Protein AF-0000000068092602 (afdb_homodimer)

InterPro domains:
  IPR000835 MarR-type HTH domain [PF12802] (49-107)
  IPR000835 MarR-type HTH domain [PR00598] (68-84)
  IPR000835 MarR-type HTH domain [PR00598] (85-100)
  IPR000835 MarR-type HTH domain [PR00598] (104-120)
  IPR000835 MarR-type HTH domain [PR00598] (134-154)
  IPR000835 MarR-type HTH domain [PS50995] (24-156)
  IPR000835 MarR-type HTH domain [SM00347] (44-144)
  IPR023187 Transcriptional regulator MarR-type, conserved site [PS01117] (83-117)
  IPR036388 Winged helix-like DNA-binding domain superfamily [G3DSA:1.10.10.10] (6-159)
  IPR036390 Winged helix DNA-binding domain superfamily [SSF46785] (22-157)

Secondary structure (DSSP, 8-state):
-------------S--SSTTTTSTTSHHHHHHHHHHHHHHHHHHHTGGGT--HHHHHHHHHHHTTS--SHHHHHHHHT--HHHHHHHHHHHHHTTSEEEEE-SS-TT-EEEEE-HHHHHHHTTHHHHHHHHHHHHTTT--HHHHHHHHHHHHHHHHHHHH--/-------------S--SSTTTTSTTSHHHHHHHHHHHHHHHHHHHTGGGT--HHHHHHHHHHHTTS--SHHHHHHHHT--HHHHHHHHHHHHHTTSEEEEE-SS-TT-EEEEE-HHHHHHHTTHHHHHHHHHHHHTTT--HHHHHHHHHHHHHHHHHHHH--

pLDDT: mean 85.68, std 15.44, range [31.12, 98.19]

Structure (mmCIF, N/CA/C/O backbone):
data_AF-0000000068092602-model_v1
#
loop_
_entity.id
_entity.type
_entity.pdbx_description
1 polymer 'Transcriptional regulator (MarR family)'
#
loop_
_atom_site.group_PDB
_atom_site.id
_atom_site.type_symbol
_atom_site.label_atom_id
_atom_site.label_alt_id
_atom_site.label_comp_id
_atom_site.label_asym_id
_atom_site.label_entity_id
_atom_site.label_seq_id
_atom_site.pdbx_PDB_ins_code
_atom_site.Cartn_x
_atom_site.Cartn_y
_atom_site.Cartn_z
_atom_site.occupancy
_atom_site.B_iso_or_equiv
_atom_site.auth_seq_id
_atom_site.auth_comp_id
_atom_site.auth_asym_id
_atom_site.auth_atom_id
_atom_site.pdbx_PDB_model_num
ATOM 1 N N . MET A 1 1 ? -22.359 -46.344 20.141 1 31.12 1 MET A N 1
ATOM 2 C CA . MET A 1 1 ? -21.516 -45.219 20.531 1 31.12 1 MET A CA 1
ATOM 3 C C . MET A 1 1 ? -21.031 -44.469 19.312 1 31.12 1 MET A C 1
ATOM 5 O O . MET A 1 1 ? -20.328 -45 18.469 1 31.12 1 MET A O 1
ATOM 9 N N . ASN A 1 2 ? -21.781 -43.5 18.75 1 41.62 2 ASN A N 1
ATOM 10 C CA . ASN A 1 2 ? -21.547 -42.844 17.484 1 41.62 2 ASN A CA 1
ATOM 11 C C . ASN A 1 2 ? -20.203 -42.094 17.484 1 41.62 2 ASN A C 1
ATOM 13 O O . ASN A 1 2 ? -19.812 -41.531 18.5 1 41.62 2 ASN A O 1
ATOM 17 N N . PRO A 1 3 ? -19.25 -42.594 16.625 1 43.41 3 PRO A N 1
ATOM 18 C CA . PRO A 1 3 ? -17.938 -42 16.688 1 43.41 3 PRO A CA 1
ATOM 19 C C . PRO A 1 3 ? -18 -40.469 16.75 1 43.41 3 PRO A C 1
ATOM 21 O O . PRO A 1 3 ? -18.969 -39.875 16.281 1 43.41 3 PRO A O 1
ATOM 24 N N . PRO A 1 4 ? -17.359 -39.844 17.781 1 38.94 4 PRO A N 1
ATOM 25 C CA . PRO A 1 4 ? -17.391 -38.375 17.922 1 38.94 4 PRO A CA 1
ATOM 26 C C . PRO A 1 4 ? -17.156 -37.656 16.594 1 38.94 4 PRO A C 1
ATOM 28 O O . PRO A 1 4 ? -16.422 -38.156 15.734 1 38.94 4 PRO A O 1
ATOM 31 N N . ARG A 1 5 ? -18.203 -37.125 16.016 1 38.41 5 ARG A N 1
ATOM 32 C CA . ARG A 1 5 ? -18.047 -36.219 14.867 1 38.41 5 ARG A CA 1
ATOM 33 C C . ARG A 1 5 ? -16.797 -35.344 15.008 1 38.41 5 ARG A C 1
ATOM 35 O O . ARG A 1 5 ? -16.688 -34.562 15.961 1 38.41 5 ARG A O 1
ATOM 42 N N . SER A 1 6 ? -15.609 -35.938 14.914 1 36.12 6 SER A N 1
ATOM 43 C CA . SER A 1 6 ? -14.422 -35.094 14.992 1 36.12 6 SER A CA 1
ATOM 44 C C . SER A 1 6 ? -14.648 -33.75 14.305 1 36.12 6 SER A C 1
ATOM 46 O O . SER A 1 6 ? -14.883 -33.688 13.094 1 36.12 6 SER A O 1
ATOM 48 N N . ALA A 1 7 ? -15.375 -32.812 14.812 1 38.19 7 ALA A N 1
ATOM 49 C CA . ALA A 1 7 ? -15.562 -31.406 14.414 1 38.19 7 ALA A CA 1
ATOM 50 C C . ALA A 1 7 ? -14.281 -30.844 13.797 1 38.19 7 ALA A C 1
ATOM 52 O O . ALA A 1 7 ? -13.414 -30.328 14.508 1 38.19 7 ALA 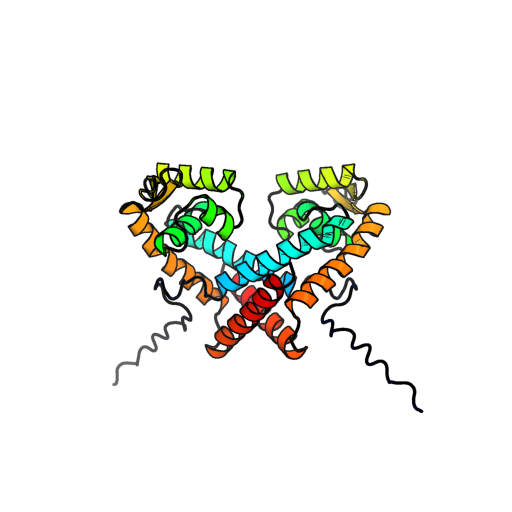A O 1
ATOM 53 N N . SER A 1 8 ? -13.445 -31.469 13.047 1 41.31 8 SER A N 1
ATOM 54 C CA . SER A 1 8 ? -12.266 -30.938 12.391 1 41.31 8 SER A CA 1
ATOM 55 C C . SER A 1 8 ? -12.562 -29.594 11.719 1 41.31 8 SER A C 1
ATOM 57 O O . SER A 1 8 ? -13.102 -29.562 10.609 1 41.31 8 SER A O 1
ATOM 59 N N . SER A 1 9 ? -13.203 -28.609 12.219 1 44.31 9 SER A N 1
ATOM 60 C CA . SER A 1 9 ? -13.648 -27.297 11.766 1 44.31 9 SER A CA 1
ATOM 61 C C . SER A 1 9 ? -12.578 -26.578 10.953 1 44.31 9 SER A C 1
ATOM 63 O O . SER A 1 9 ? -11.57 -26.141 11.5 1 44.31 9 SER A O 1
ATOM 65 N N . GLU A 1 10 ? -12.156 -27.062 9.883 1 49.47 10 GLU A N 1
ATOM 66 C CA . GLU A 1 10 ? -11.258 -26.312 9.008 1 49.47 10 GLU A CA 1
ATOM 67 C C . GLU A 1 10 ? -11.555 -24.812 9.055 1 49.47 10 GLU A C 1
ATOM 69 O O . GLU A 1 10 ? -12.719 -24.406 8.93 1 49.47 10 GLU A O 1
ATOM 74 N N . PRO A 1 11 ? -10.773 -24.078 9.742 1 59.66 11 PRO A N 1
ATOM 75 C CA . PRO A 1 11 ? -11.055 -22.641 9.812 1 59.66 11 PRO A CA 1
ATOM 76 C C . PRO A 1 11 ? -11.5 -22.062 8.469 1 59.66 11 PRO A C 1
ATOM 78 O O . PRO A 1 11 ? -11.125 -22.578 7.414 1 59.66 11 PRO A O 1
ATOM 81 N N . PHE A 1 12 ? -12.656 -21.531 8.391 1 64.75 12 PHE A N 1
ATOM 82 C CA . PHE A 1 12 ? -13.258 -20.906 7.223 1 64.75 12 PHE A CA 1
ATOM 83 C C . PHE A 1 12 ? -12.211 -20.141 6.418 1 64.75 12 PHE A C 1
ATOM 85 O O . PHE A 1 12 ? -11.406 -19.391 6.984 1 64.75 12 PHE A O 1
ATOM 92 N N . ALA A 1 13 ? -11.984 -20.703 5.184 1 82.81 13 ALA A N 1
ATOM 93 C CA . ALA A 1 13 ? -11.047 -20.062 4.262 1 82.81 13 ALA A CA 1
ATOM 94 C C . ALA A 1 13 ? -11.789 -19.297 3.174 1 82.81 13 ALA A C 1
ATOM 96 O O . ALA A 1 13 ? -12.68 -19.844 2.52 1 82.81 13 ALA A O 1
ATOM 97 N N . HIS A 1 14 ? -11.617 -18.016 3.078 1 86.44 14 HIS A N 1
ATOM 98 C CA . HIS A 1 14 ? -12.195 -17.203 2.018 1 86.44 14 HIS A CA 1
ATOM 99 C C . HIS A 1 14 ? -11.484 -17.438 0.69 1 86.44 14 HIS A C 1
ATOM 101 O O . HIS A 1 14 ? -12.086 -17.297 -0.377 1 86.44 14 HIS A O 1
ATOM 107 N N . TYR A 1 15 ? -10.281 -17.766 0.75 1 85.56 15 TYR A N 1
ATOM 108 C CA . TYR A 1 15 ? -9.477 -17.953 -0.449 1 85.56 15 TYR A CA 1
ATOM 109 C C . TYR A 1 15 ? -8.789 -19.312 -0.439 1 85.56 15 TYR A C 1
ATOM 111 O O . TYR A 1 15 ? -8.344 -19.781 0.61 1 85.56 15 TYR A O 1
ATOM 119 N N . ARG A 1 16 ? -8.773 -19.891 -1.669 1 79.56 16 ARG A N 1
ATOM 120 C CA . ARG A 1 16 ? -8.117 -21.188 -1.868 1 79.56 16 ARG A CA 1
ATOM 121 C C . ARG A 1 16 ? -6.91 -21.047 -2.787 1 79.56 16 ARG A C 1
ATOM 123 O O . ARG A 1 16 ? -6.723 -20.016 -3.428 1 79.56 16 ARG A O 1
ATOM 130 N N . ALA A 1 17 ? -6.031 -21.938 -2.771 1 74.38 17 ALA A N 1
ATOM 131 C CA . ALA A 1 17 ? -4.754 -21.906 -3.477 1 74.38 17 ALA A CA 1
ATOM 132 C C . ALA A 1 17 ? -4.957 -21.938 -4.988 1 74.38 17 ALA A C 1
ATOM 134 O O . ALA A 1 17 ? -3.99 -21.938 -5.754 1 74.38 17 ALA A O 1
ATOM 135 N N . ASP A 1 18 ? -6.102 -21.719 -5.379 1 70.81 18 ASP A N 1
ATOM 136 C CA . ASP A 1 18 ? -6.293 -21.781 -6.824 1 70.81 18 ASP A CA 1
ATOM 137 C C . ASP A 1 18 ? -6.043 -20.406 -7.465 1 70.81 18 ASP A C 1
ATOM 139 O O . ASP A 1 18 ? -6.164 -19.375 -6.805 1 70.81 18 ASP A O 1
ATOM 143 N N . SER A 1 19 ? -5.395 -20.359 -8.625 1 61.31 19 SER A N 1
ATOM 144 C CA . SER A 1 19 ? -5.012 -19.156 -9.367 1 61.31 19 SER A CA 1
ATOM 145 C C . SER A 1 19 ? -6.156 -18.156 -9.422 1 61.31 19 SER A C 1
ATOM 147 O O . SER A 1 19 ? -5.93 -16.938 -9.383 1 61.31 19 SER A O 1
ATOM 149 N N . ILE A 1 20 ? -7.305 -18.719 -9.469 1 56.53 20 ILE A N 1
ATOM 150 C CA . ILE A 1 20 ? -8.477 -17.875 -9.656 1 56.53 20 ILE A CA 1
ATOM 151 C C . ILE A 1 20 ? -8.695 -17 -8.422 1 56.53 20 ILE A C 1
ATOM 153 O O . ILE A 1 20 ? -8.961 -15.805 -8.539 1 56.53 20 ILE A O 1
ATOM 157 N N . CYS A 1 21 ? -8.555 -17.734 -7.301 1 54.66 21 CYS A N 1
ATOM 158 C CA . CYS A 1 21 ? -8.812 -17.031 -6.051 1 54.66 21 CYS A CA 1
ATOM 159 C C . CYS A 1 21 ? -7.754 -15.961 -5.797 1 54.66 21 CYS A C 1
ATOM 161 O O . CYS A 1 21 ? -8.023 -14.953 -5.152 1 54.66 21 CYS A O 1
ATOM 163 N N . THR A 1 22 ? -6.664 -16.359 -6.238 1 60.09 22 THR A N 1
ATOM 164 C CA . THR A 1 22 ? -5.578 -15.414 -5.992 1 60.09 22 THR A CA 1
ATOM 165 C C . THR A 1 22 ? -5.465 -14.406 -7.129 1 60.09 22 THR A C 1
ATOM 167 O O . THR A 1 22 ? -4.453 -13.711 -7.254 1 60.09 22 THR A O 1
ATOM 170 N N . ARG A 1 23 ? -6.555 -14.438 -7.902 1 58.56 23 ARG A N 1
ATOM 171 C CA . ARG A 1 23 ? -6.621 -13.492 -9.016 1 58.56 23 ARG A CA 1
ATOM 172 C C . ARG A 1 23 ? -6.648 -12.055 -8.516 1 58.56 23 ARG A C 1
ATOM 174 O O . ARG A 1 23 ? -6.875 -11.812 -7.324 1 58.56 23 ARG A O 1
ATOM 181 N N . ASP A 1 24 ? -6.293 -11.164 -9.438 1 60.25 24 ASP A N 1
ATOM 182 C CA . ASP A 1 24 ? -6.109 -9.727 -9.25 1 60.25 24 ASP A CA 1
ATOM 183 C C . ASP A 1 24 ? -7.348 -9.094 -8.617 1 60.25 24 ASP A C 1
ATOM 185 O O . ASP A 1 24 ? -7.391 -7.883 -8.398 1 60.25 24 ASP A O 1
ATOM 189 N N . ASP A 1 25 ? -8.25 -10.055 -8.227 1 76.25 25 ASP A N 1
ATOM 190 C CA . ASP A 1 25 ? -9.438 -9.406 -7.695 1 76.25 25 ASP A CA 1
ATOM 191 C C . ASP A 1 25 ? -9.633 -9.742 -6.215 1 76.25 25 ASP A C 1
ATOM 193 O O . ASP A 1 25 ? -10.734 -9.609 -5.68 1 76.25 25 ASP A O 1
ATOM 197 N N . ASN A 1 26 ? -8.609 -10.289 -5.625 1 87.94 26 ASN A N 1
ATOM 198 C CA . ASN A 1 26 ? -8.789 -10.594 -4.207 1 87.94 26 ASN A CA 1
ATOM 199 C C . ASN A 1 26 ? -8.688 -9.336 -3.346 1 87.94 26 ASN A C 1
ATOM 201 O O . ASN A 1 26 ? -8.312 -8.273 -3.836 1 87.94 26 ASN A O 1
ATOM 205 N N . ALA A 1 27 ? -9.117 -9.422 -2.119 1 93.19 27 ALA A N 1
ATOM 206 C CA . ALA A 1 27 ? -9.188 -8.266 -1.228 1 93.19 27 ALA A CA 1
ATOM 207 C C . ALA A 1 27 ? -7.812 -7.637 -1.037 1 93.19 27 ALA A C 1
ATOM 209 O O . ALA A 1 27 ? -7.684 -6.41 -0.998 1 93.19 27 ALA A O 1
ATOM 210 N N . GLY A 1 28 ? -6.809 -8.508 -0.948 1 92.88 28 GLY A N 1
ATOM 211 C CA . GLY A 1 28 ? -5.453 -8.008 -0.787 1 92.88 28 GLY A CA 1
ATOM 212 C C . GLY A 1 28 ? -4.969 -7.199 -1.976 1 92.88 28 GLY A C 1
ATOM 213 O O . GLY A 1 28 ? -4.359 -6.141 -1.807 1 92.88 28 GLY A O 1
ATOM 214 N N . PHE A 1 29 ? -5.266 -7.633 -3.057 1 87 29 PHE A N 1
ATOM 215 C CA . PHE A 1 29 ? -4.887 -6.934 -4.277 1 87 29 PHE A CA 1
ATOM 216 C C . PHE A 1 29 ? -5.656 -5.625 -4.414 1 87 29 PHE A C 1
ATOM 218 O O . PHE A 1 29 ? -5.086 -4.602 -4.805 1 87 29 PHE A O 1
ATOM 225 N N . LEU A 1 30 ? -6.895 -5.605 -4.16 1 92.75 30 LEU A N 1
ATOM 226 C CA . LEU A 1 30 ? -7.699 -4.395 -4.23 1 92.75 30 LEU A CA 1
ATOM 227 C C . LEU A 1 30 ? -7.191 -3.346 -3.248 1 92.75 30 LEU A C 1
ATOM 229 O O . LEU A 1 30 ? -7.164 -2.154 -3.562 1 92.75 30 LEU A O 1
ATOM 233 N N . ILE A 1 31 ? -6.793 -3.775 -2.061 1 95.69 31 ILE A N 1
ATOM 234 C CA . ILE A 1 31 ? -6.199 -2.873 -1.078 1 95.69 31 ILE A CA 1
ATOM 235 C C . ILE A 1 31 ? -4.934 -2.24 -1.652 1 95.69 31 ILE A C 1
ATOM 237 O O . ILE A 1 31 ? -4.723 -1.033 -1.521 1 95.69 31 ILE A O 1
ATOM 241 N N . LYS A 1 32 ? -4.16 -3.004 -2.258 1 90.88 32 LYS A N 1
ATOM 242 C CA . LYS A 1 3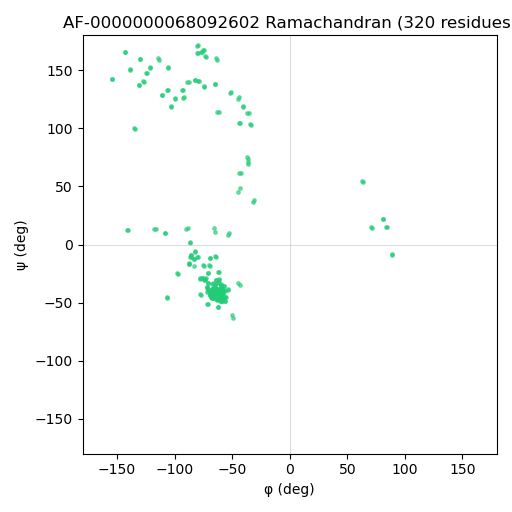2 ? -2.947 -2.504 -2.896 1 90.88 32 LYS A CA 1
ATOM 243 C C . LYS A 1 32 ? -3.279 -1.467 -3.967 1 90.88 32 LYS A C 1
ATOM 245 O O . LYS A 1 32 ? -2.646 -0.41 -4.031 1 90.88 32 LYS A O 1
ATOM 250 N N . LEU A 1 33 ? -4.242 -1.762 -4.793 1 89.44 33 LEU A N 1
ATOM 251 C CA . LEU A 1 33 ? -4.613 -0.856 -5.875 1 89.44 33 LEU A CA 1
ATOM 252 C C . LEU A 1 33 ? -5.137 0.466 -5.32 1 89.44 33 LEU A C 1
ATOM 254 O O . LEU A 1 33 ? -4.805 1.534 -5.84 1 89.44 33 LEU A O 1
ATOM 258 N N . VAL A 1 34 ? -5.98 0.404 -4.316 1 95.19 34 VAL A N 1
ATOM 259 C CA . VAL A 1 34 ? -6.496 1.63 -3.713 1 95.19 34 VAL A CA 1
ATOM 260 C C . VAL A 1 34 ? -5.348 2.418 -3.086 1 95.19 34 VAL A C 1
ATOM 262 O O . VAL A 1 34 ? -5.27 3.639 -3.234 1 95.19 34 VAL A O 1
ATOM 265 N N . SER A 1 35 ? -4.508 1.688 -2.367 1 93.88 35 SER A N 1
ATOM 266 C CA . SER A 1 35 ? -3.352 2.332 -1.751 1 93.88 35 SER A CA 1
ATOM 267 C C . SER A 1 35 ? -2.5 3.053 -2.791 1 93.88 35 SER A C 1
ATOM 269 O O . SER A 1 35 ? -2.105 4.203 -2.59 1 93.88 35 SER A O 1
ATOM 271 N N . ASN A 1 36 ? -2.258 2.406 -3.887 1 89.56 36 ASN A N 1
ATOM 272 C CA . ASN A 1 36 ? -1.492 3.016 -4.969 1 89.56 36 ASN A CA 1
ATOM 273 C C . ASN A 1 36 ? -2.205 4.238 -5.539 1 89.56 36 ASN A C 1
ATOM 275 O O . ASN A 1 36 ? -1.573 5.266 -5.797 1 89.56 36 ASN A O 1
ATOM 279 N N . SER A 1 37 ? -3.475 4.102 -5.789 1 93 37 SER A N 1
ATOM 280 C CA . SER A 1 37 ? -4.27 5.199 -6.328 1 93 37 SER A CA 1
ATOM 281 C C . SER A 1 37 ? -4.246 6.41 -5.395 1 93 37 SER A C 1
ATOM 283 O O . SER A 1 37 ? -4.055 7.539 -5.844 1 93 37 SER A O 1
ATOM 285 N N . LEU A 1 38 ? -4.418 6.145 -4.109 1 93.62 38 LEU A N 1
ATOM 286 C CA . LEU A 1 38 ? -4.367 7.203 -3.107 1 93.62 38 LEU A CA 1
ATOM 287 C C . LEU A 1 38 ? -3.006 7.895 -3.115 1 93.62 38 LEU A C 1
ATOM 289 O O . LEU A 1 38 ? -2.928 9.125 -3.16 1 93.62 38 LEU A O 1
ATOM 293 N N . ASN A 1 39 ? -1.985 7.125 -3.098 1 90 39 ASN A N 1
ATOM 294 C CA . ASN A 1 39 ? -0.634 7.672 -3.033 1 90 39 ASN A CA 1
ATOM 295 C C . ASN A 1 39 ? -0.294 8.477 -4.285 1 90 39 ASN A C 1
ATOM 297 O O . ASN A 1 39 ? 0.311 9.547 -4.199 1 90 39 ASN A O 1
ATOM 301 N N . ARG A 1 40 ? -0.644 7.969 -5.367 1 88.88 40 ARG A N 1
ATOM 302 C CA . ARG A 1 40 ? -0.396 8.68 -6.617 1 88.88 40 ARG A CA 1
ATOM 303 C C . ARG A 1 40 ? -1.078 10.039 -6.621 1 88.88 40 ARG A C 1
ATOM 305 O O . ARG A 1 40 ? -0.463 11.047 -6.977 1 88.88 40 ARG A O 1
ATOM 312 N N . MET A 1 41 ? -2.307 10.07 -6.262 1 92 41 MET A N 1
ATOM 313 C CA . MET A 1 41 ? -3.055 11.328 -6.273 1 92 41 MET A CA 1
ATOM 314 C C . MET A 1 41 ? -2.512 12.289 -5.223 1 92 41 MET A C 1
ATOM 316 O O . MET A 1 41 ? -2.467 13.5 -5.449 1 92 41 MET A O 1
ATOM 320 N N . LEU A 1 42 ? -2.133 11.758 -4.09 1 90.88 42 LEU A N 1
ATOM 321 C CA . LEU A 1 42 ? -1.535 12.609 -3.062 1 90.88 42 LEU A CA 1
ATOM 322 C C . LEU A 1 42 ? -0.261 13.266 -3.578 1 90.88 42 LEU A C 1
ATOM 324 O O . LEU A 1 42 ? -0.05 14.469 -3.371 1 90.88 42 LEU A O 1
ATOM 328 N N . ASP A 1 43 ? 0.539 12.516 -4.219 1 88.06 43 ASP A N 1
ATOM 329 C CA . ASP A 1 43 ? 1.787 13.047 -4.758 1 88.06 43 ASP A CA 1
ATOM 330 C C . ASP A 1 43 ? 1.517 14.148 -5.785 1 88.06 43 ASP A C 1
ATOM 332 O O . ASP A 1 43 ? 2.213 15.164 -5.809 1 88.06 43 ASP A O 1
ATOM 336 N N . LEU A 1 44 ? 0.538 13.953 -6.551 1 88.62 44 LEU A N 1
ATOM 337 C CA . LEU A 1 44 ? 0.163 14.938 -7.559 1 88.62 44 LEU A CA 1
ATOM 338 C C . LEU A 1 44 ? -0.382 16.203 -6.902 1 88.62 44 LEU A C 1
ATOM 340 O O . LEU A 1 44 ? -0.008 17.312 -7.285 1 88.62 44 LEU A O 1
ATOM 344 N N . GLU A 1 45 ? -1.239 16.016 -5.945 1 89.31 45 GLU A N 1
ATOM 345 C CA . GLU A 1 45 ? -1.913 17.141 -5.309 1 89.31 45 GLU A CA 1
ATOM 346 C C . GLU A 1 45 ? -0.945 17.953 -4.445 1 89.31 45 GLU A C 1
ATOM 348 O O . GLU A 1 45 ? -1.154 19.141 -4.215 1 89.31 45 GLU A O 1
ATOM 353 N N . MET A 1 46 ? 0.109 17.328 -3.994 1 88.56 46 MET A N 1
ATOM 354 C CA . MET A 1 46 ? 1.059 17.984 -3.102 1 88.56 46 MET A CA 1
ATOM 355 C C . MET A 1 46 ? 2.115 18.734 -3.896 1 88.56 46 MET A C 1
ATOM 357 O O . MET A 1 46 ? 2.951 19.438 -3.318 1 88.56 46 MET A O 1
ATOM 361 N N . ALA A 1 47 ? 2.057 18.75 -5.121 1 85.69 47 ALA A N 1
ATOM 362 C CA . ALA A 1 47 ? 3.045 19.344 -6.008 1 85.69 47 ALA A CA 1
ATOM 363 C C . ALA A 1 47 ? 3.211 20.844 -5.715 1 85.69 47 ALA A C 1
ATOM 365 O O . ALA A 1 47 ? 4.332 21.344 -5.637 1 85.69 47 ALA A O 1
ATOM 366 N N . PRO A 1 48 ? 2.141 21.5 -5.492 1 85.62 48 PRO A N 1
ATOM 367 C CA . PRO A 1 48 ? 2.27 22.938 -5.242 1 85.62 48 PRO A CA 1
ATOM 368 C C . PRO A 1 48 ? 3.098 23.25 -3.996 1 85.62 48 PRO A C 1
ATOM 370 O O . PRO A 1 48 ? 3.631 24.359 -3.865 1 85.62 48 PRO A O 1
ATOM 373 N N . LEU A 1 49 ? 3.17 22.312 -3.076 1 86.19 49 LEU A N 1
ATOM 374 C CA . LEU A 1 49 ? 3.945 22.531 -1.858 1 86.19 49 LEU A CA 1
ATOM 375 C C . LEU A 1 49 ? 5.434 22.312 -2.117 1 86.19 49 LEU A C 1
ATOM 377 O O . LEU A 1 49 ? 6.266 22.625 -1.268 1 86.19 49 LEU A O 1
ATOM 381 N N . GLY A 1 50 ? 5.723 21.766 -3.283 1 85.5 50 GLY A N 1
ATOM 382 C CA . GLY A 1 50 ? 7.109 21.469 -3.596 1 85.5 50 GLY A CA 1
ATOM 383 C C . GLY A 1 50 ? 7.672 20.312 -2.791 1 85.5 50 GLY A C 1
ATOM 384 O O . GLY A 1 50 ? 8.875 20.266 -2.523 1 85.5 50 GLY A O 1
ATOM 385 N N . LEU A 1 51 ? 6.859 19.578 -2.191 1 86.31 51 LEU A N 1
ATOM 386 C CA . LEU A 1 51 ? 7.254 18.422 -1.382 1 86.31 51 LEU A CA 1
ATOM 387 C C . LEU A 1 51 ? 6.934 17.125 -2.098 1 86.31 51 LEU A C 1
ATOM 389 O O . LEU A 1 51 ? 5.855 16.969 -2.67 1 86.31 51 LEU A O 1
ATOM 393 N N . THR A 1 52 ? 7.898 16.219 -2.121 1 82.62 52 THR A N 1
ATOM 394 C CA . THR A 1 52 ? 7.648 14.867 -2.596 1 82.62 52 THR A CA 1
ATOM 395 C C . THR A 1 52 ? 6.984 14.023 -1.508 1 82.62 52 THR A C 1
ATOM 397 O O . THR A 1 52 ? 6.871 14.461 -0.361 1 82.62 52 THR A O 1
ATOM 400 N N . ALA A 1 53 ? 6.535 12.805 -1.912 1 79.5 53 ALA A N 1
ATOM 401 C CA . ALA A 1 53 ? 5.922 11.898 -0.945 1 79.5 53 ALA A CA 1
ATOM 402 C C . ALA A 1 53 ? 6.867 11.617 0.222 1 79.5 53 ALA A C 1
ATOM 404 O O . ALA A 1 53 ? 6.441 11.586 1.379 1 79.5 53 ALA A O 1
ATOM 405 N N . MET A 1 54 ? 8.062 11.477 -0.158 1 83.19 54 MET A N 1
ATOM 406 C CA . MET A 1 54 ? 9.07 11.172 0.854 1 83.19 54 MET A CA 1
ATOM 407 C C . MET A 1 54 ? 9.297 12.367 1.773 1 83.19 54 MET A C 1
ATOM 409 O O . MET A 1 54 ? 9.906 12.234 2.834 1 83.19 54 MET A O 1
ATOM 413 N N . GLN A 1 55 ? 8.781 13.445 1.4 1 88.62 55 GLN A N 1
ATOM 414 C CA . GLN A 1 55 ? 9.039 14.648 2.18 1 88.62 55 GLN A CA 1
ATOM 415 C C . GLN A 1 55 ? 7.809 15.062 2.982 1 88.62 55 GLN A C 1
ATOM 417 O O . GLN A 1 55 ? 7.91 15.367 4.172 1 88.62 55 GLN A O 1
ATOM 422 N N . TRP A 1 56 ? 6.688 15.07 2.385 1 89.38 56 TRP A N 1
ATOM 423 C CA . TRP A 1 56 ? 5.535 15.617 3.098 1 89.38 56 TRP A CA 1
ATOM 424 C C . TRP A 1 56 ? 5.059 14.656 4.184 1 89.38 56 TRP A C 1
ATOM 426 O O . TRP A 1 56 ? 4.5 15.078 5.195 1 89.38 56 TRP A O 1
ATOM 436 N N . ARG A 1 57 ? 5.227 13.375 4.008 1 88.81 57 ARG A N 1
ATOM 437 C CA . ARG A 1 57 ? 4.762 12.398 4.992 1 88.81 57 ARG A CA 1
ATOM 438 C C . ARG A 1 57 ? 5.477 12.586 6.324 1 88.81 57 ARG A C 1
ATOM 440 O O . ARG A 1 57 ? 4.832 12.734 7.363 1 88.81 57 ARG A O 1
ATOM 447 N N . PRO A 1 58 ? 6.809 12.594 6.293 1 90.88 58 PRO A N 1
ATOM 448 C CA . PRO A 1 58 ? 7.477 12.852 7.57 1 90.88 58 PRO A CA 1
ATOM 449 C C . PRO A 1 58 ? 7.086 14.203 8.172 1 90.88 58 PRO A C 1
ATOM 451 O O . PRO A 1 58 ? 6.934 14.32 9.391 1 90.88 58 PRO A O 1
ATOM 454 N N . LEU A 1 59 ? 6.945 15.18 7.344 1 91.44 59 LEU A N 1
ATOM 455 C CA . LEU A 1 59 ? 6.559 16.5 7.824 1 91.44 59 LEU A CA 1
ATOM 456 C C . LEU A 1 59 ? 5.203 16.453 8.523 1 91.44 59 LEU A C 1
ATOM 458 O O . LEU A 1 59 ? 5.035 17.031 9.602 1 91.44 59 LEU A O 1
ATOM 462 N N . ALA A 1 60 ? 4.32 15.812 7.934 1 88.38 60 ALA A N 1
ATOM 463 C CA . ALA A 1 60 ? 2.982 15.664 8.5 1 88.38 60 ALA A CA 1
ATOM 464 C C . ALA A 1 60 ? 3.025 14.906 9.82 1 88.38 60 ALA A C 1
ATOM 466 O O . ALA A 1 60 ? 2.324 15.258 10.773 1 88.38 60 ALA A O 1
ATOM 467 N N . MET A 1 61 ? 3.807 13.867 9.891 1 88.25 61 MET A N 1
ATOM 468 C CA . MET A 1 61 ? 3.904 13.039 11.086 1 88.25 61 MET A CA 1
ATOM 469 C C . MET A 1 61 ? 4.508 13.82 12.25 1 88.25 61 MET A C 1
ATOM 471 O O . MET A 1 61 ? 4.051 13.703 13.383 1 88.25 61 MET A O 1
ATOM 475 N N . ILE A 1 62 ? 5.465 14.562 11.945 1 91.06 62 ILE A N 1
ATOM 476 C CA . ILE A 1 62 ? 6.098 15.383 12.977 1 91.06 62 ILE A CA 1
ATOM 477 C C . ILE A 1 62 ? 5.117 16.453 13.461 1 91.06 62 ILE A C 1
ATOM 479 O O . ILE A 1 62 ? 4.965 16.656 14.672 1 91.06 62 ILE A O 1
ATOM 483 N N . ALA A 1 63 ? 4.492 17.078 12.523 1 89.5 63 ALA A N 1
ATOM 484 C CA . ALA A 1 63 ? 3.553 18.141 12.844 1 89.5 63 ALA A CA 1
ATOM 485 C C . ALA A 1 63 ? 2.418 17.641 13.727 1 89.5 63 ALA A C 1
ATOM 487 O O . ALA A 1 63 ? 1.933 18.359 14.602 1 89.5 63 ALA A O 1
ATOM 488 N N . SER A 1 64 ? 2.023 16.422 13.516 1 84.12 64 SER A N 1
ATOM 489 C CA . SER A 1 64 ? 0.917 15.852 14.273 1 84.12 64 SER A CA 1
ATOM 490 C C . SER A 1 64 ? 1.399 15.258 15.594 1 84.12 64 SER A C 1
ATOM 492 O O . SER A 1 64 ? 0.593 14.805 16.406 1 84.12 64 SER A O 1
ATOM 494 N N . GLY A 1 65 ? 2.711 15.148 15.812 1 84.81 65 GLY A N 1
ATOM 495 C CA . GLY A 1 65 ? 3.273 14.633 17.047 1 84.81 65 GLY A CA 1
ATOM 496 C C . GLY A 1 65 ? 3.35 13.117 17.078 1 84.81 65 GLY A C 1
ATOM 497 O O . GLY A 1 65 ? 3.584 12.523 18.141 1 84.81 65 GLY A O 1
ATOM 498 N N . ARG A 1 66 ? 3.207 12.508 15.977 1 81.69 66 ARG A N 1
ATOM 499 C CA . ARG A 1 66 ? 3.197 11.047 15.914 1 81.69 66 ARG A CA 1
ATOM 500 C C . ARG A 1 66 ? 4.613 10.484 16 1 81.69 66 ARG A C 1
ATOM 502 O O . ARG A 1 66 ? 4.816 9.375 16.484 1 81.69 66 ARG A O 1
ATOM 509 N N . ALA A 1 67 ? 5.477 11.195 15.578 1 88.12 67 ALA A N 1
ATOM 510 C CA . ALA A 1 67 ? 6.879 10.789 15.586 1 88.12 67 ALA A CA 1
ATOM 511 C C . ALA A 1 67 ? 7.801 12 15.609 1 88.12 67 ALA A C 1
ATOM 513 O O . ALA A 1 67 ? 7.492 13.031 15.008 1 88.12 67 ALA A O 1
ATOM 514 N N . ASP A 1 68 ? 8.844 11.828 16.328 1 92.25 68 ASP A N 1
ATOM 515 C CA . ASP A 1 68 ? 9.766 12.953 16.344 1 92.25 68 ASP A CA 1
ATOM 516 C C . ASP A 1 68 ? 11.219 12.469 16.328 1 92.25 68 ASP A C 1
ATOM 518 O O . ASP A 1 68 ? 12.133 13.227 16.656 1 92.25 68 ASP A O 1
ATOM 522 N N . THR A 1 69 ? 11.391 11.141 16.031 1 94.31 69 THR A N 1
ATOM 523 C CA . THR A 1 69 ? 12.742 10.625 15.844 1 94.31 69 THR A CA 1
ATOM 524 C C . THR A 1 69 ? 12.891 10.008 14.453 1 94.31 69 THR A C 1
ATOM 526 O O . THR A 1 69 ? 11.914 9.523 13.875 1 94.31 69 THR A O 1
ATOM 529 N N . PRO A 1 70 ? 14.133 10.047 13.977 1 93.75 70 PRO A N 1
ATOM 530 C CA . PRO A 1 70 ? 14.359 9.414 12.672 1 93.75 70 PRO A CA 1
ATOM 531 C C . PRO A 1 70 ? 13.953 7.941 12.648 1 93.75 70 PRO A C 1
ATOM 533 O O . PRO A 1 70 ? 13.359 7.477 11.672 1 93.75 70 PRO A O 1
ATOM 536 N N . ALA A 1 71 ? 14.164 7.289 13.734 1 92.62 71 ALA A N 1
ATOM 537 C CA . ALA A 1 71 ? 13.859 5.863 13.82 1 92.62 71 ALA A CA 1
ATOM 538 C C . ALA A 1 71 ? 12.352 5.629 13.773 1 92.62 71 ALA A C 1
ATOM 540 O O . ALA A 1 71 ? 11.875 4.746 13.055 1 92.62 71 ALA A O 1
ATOM 541 N N . GLU A 1 72 ? 11.625 6.383 14.5 1 91.88 72 GLU A N 1
ATOM 542 C CA . GLU A 1 72 ? 10.164 6.277 14.508 1 91.88 72 GLU A CA 1
ATOM 543 C C . GLU A 1 72 ? 9.578 6.617 13.141 1 91.88 72 GLU A C 1
ATOM 545 O O . GLU A 1 72 ? 8.672 5.934 12.664 1 91.88 72 GLU A O 1
ATOM 550 N N . LEU A 1 73 ? 10.086 7.629 12.547 1 92.44 73 LEU A N 1
ATOM 551 C CA . LEU A 1 73 ? 9.617 8.047 11.227 1 92.44 73 LEU A CA 1
ATOM 552 C C . LEU A 1 73 ? 9.867 6.957 10.195 1 92.44 73 LEU A C 1
ATOM 554 O O . LEU A 1 73 ? 8.984 6.629 9.398 1 92.44 73 LEU A O 1
ATOM 558 N N . ALA A 1 74 ? 11.055 6.391 10.234 1 92.06 74 ALA A N 1
ATOM 559 C CA . ALA A 1 74 ? 11.414 5.328 9.297 1 92.06 74 ALA A CA 1
ATOM 560 C C . ALA A 1 74 ? 10.484 4.129 9.445 1 92.06 74 ALA A C 1
ATOM 562 O O . ALA A 1 74 ? 10.008 3.578 8.453 1 92.06 74 ALA A O 1
ATOM 563 N N . ARG A 1 75 ? 10.172 3.805 10.648 1 86.31 75 ARG A N 1
ATOM 564 C CA . ARG A 1 75 ? 9.312 2.67 10.953 1 86.31 75 ARG A CA 1
ATOM 565 C C . ARG A 1 75 ? 7.887 2.918 10.477 1 86.31 75 ARG A C 1
ATOM 567 O O . ARG A 1 75 ? 7.297 2.074 9.797 1 86.31 75 ARG A O 1
ATOM 574 N N . LEU A 1 76 ? 7.375 4.078 10.758 1 81.56 76 LEU A N 1
ATOM 575 C CA . LEU A 1 76 ? 5.984 4.395 10.453 1 81.56 76 LEU A CA 1
ATOM 576 C C . LEU A 1 76 ? 5.777 4.559 8.953 1 81.56 76 LEU A C 1
ATOM 578 O O . LEU A 1 76 ? 4.719 4.215 8.43 1 81.56 76 LEU A O 1
ATOM 582 N N . ILE A 1 77 ? 6.742 5.117 8.258 1 83.38 77 ILE A N 1
ATOM 583 C CA . ILE A 1 77 ? 6.637 5.363 6.82 1 83.38 77 ILE A CA 1
ATOM 584 C C . ILE A 1 77 ? 7.07 4.117 6.051 1 83.38 77 ILE A C 1
ATOM 586 O O . ILE A 1 77 ? 6.809 3.998 4.852 1 83.38 77 ILE A O 1
ATOM 590 N N . ASN A 1 78 ? 7.652 3.137 6.734 1 80.31 78 ASN A N 1
ATOM 591 C CA . ASN A 1 78 ? 8.102 1.863 6.188 1 80.31 78 ASN A CA 1
ATOM 592 C C . ASN A 1 78 ? 9.195 2.061 5.137 1 80.31 78 ASN A C 1
ATOM 594 O O . ASN A 1 78 ? 9.094 1.547 4.023 1 80.31 78 ASN A O 1
ATOM 598 N N . VAL A 1 79 ? 10.234 2.754 5.512 1 84.44 79 VAL A N 1
ATOM 599 C CA . VAL A 1 79 ? 11.453 2.914 4.73 1 84.44 79 VAL A CA 1
ATOM 600 C C . VAL A 1 79 ? 12.672 2.613 5.602 1 84.44 79 VAL A C 1
ATOM 602 O O . VAL A 1 79 ? 12.562 2.543 6.828 1 84.44 79 VAL A O 1
ATOM 605 N N . ASP A 1 80 ? 13.719 2.334 4.945 1 87 80 ASP A N 1
ATOM 606 C CA . ASP A 1 80 ? 14.914 2.072 5.734 1 87 80 ASP A CA 1
ATOM 607 C C . ASP A 1 80 ? 15.477 3.363 6.328 1 87 80 ASP A C 1
ATOM 609 O O . ASP A 1 80 ? 15.172 4.457 5.848 1 87 80 ASP A O 1
ATOM 613 N N . THR A 1 81 ? 16.312 3.166 7.316 1 90.5 81 THR A N 1
ATOM 614 C CA . THR A 1 81 ? 16.828 4.289 8.094 1 90.5 81 THR A CA 1
ATOM 615 C C . THR A 1 81 ? 17.688 5.203 7.223 1 90.5 81 THR A C 1
ATOM 617 O O . THR A 1 81 ? 17.688 6.422 7.406 1 90.5 81 THR A O 1
ATOM 620 N N . GLY A 1 82 ? 18.422 4.617 6.344 1 92.44 82 GLY A N 1
ATOM 621 C CA . GLY A 1 82 ? 19.234 5.426 5.449 1 92.44 82 GLY A CA 1
ATOM 622 C C . GLY A 1 82 ? 18.422 6.336 4.555 1 92.44 82 GLY A C 1
ATOM 623 O O . GLY A 1 82 ? 18.734 7.516 4.402 1 92.44 82 GLY A O 1
ATOM 624 N N . ALA A 1 83 ? 17.406 5.824 3.996 1 90.31 83 ALA A N 1
ATOM 625 C CA . ALA A 1 83 ? 16.484 6.598 3.164 1 90.31 83 ALA A CA 1
ATOM 626 C C . ALA A 1 83 ? 15.82 7.711 3.971 1 90.31 83 ALA A C 1
ATOM 628 O O . ALA A 1 83 ? 15.688 8.836 3.484 1 90.31 83 ALA A O 1
ATOM 629 N N . MET A 1 84 ? 15.43 7.414 5.176 1 94.25 84 MET A N 1
ATOM 630 C CA . MET A 1 84 ? 14.812 8.414 6.039 1 94.25 84 MET A CA 1
ATOM 631 C C . MET A 1 84 ? 15.789 9.539 6.359 1 94.25 84 MET A C 1
ATOM 633 O O . MET A 1 84 ? 15.414 10.711 6.324 1 94.25 84 MET A O 1
ATOM 637 N N . THR A 1 85 ? 17.016 9.148 6.625 1 94.25 85 THR A N 1
ATOM 638 C CA . THR A 1 85 ? 18.031 10.148 6.918 1 94.25 85 THR A CA 1
ATOM 639 C C . THR A 1 85 ? 18.234 11.094 5.73 1 94.25 85 THR A C 1
ATOM 641 O O . THR A 1 85 ? 18.266 12.312 5.898 1 94.25 85 THR A O 1
ATOM 644 N N . ARG A 1 86 ? 18.266 10.516 4.617 1 94.81 86 ARG A N 1
ATOM 645 C CA . ARG A 1 86 ? 18.422 11.312 3.406 1 94.81 86 ARG A CA 1
ATOM 646 C C . ARG A 1 86 ? 17.25 12.266 3.227 1 94.81 86 ARG A C 1
ATOM 648 O O . ARG A 1 86 ? 17.438 13.422 2.844 1 94.81 86 ARG A O 1
ATOM 655 N N . THR A 1 87 ? 16.125 11.805 3.479 1 94.88 87 THR A N 1
ATOM 656 C CA . THR A 1 87 ? 14.93 12.625 3.383 1 94.88 87 THR A CA 1
ATOM 657 C C . THR A 1 87 ? 14.977 13.773 4.383 1 94.88 87 THR A C 1
ATOM 659 O O . THR A 1 87 ? 14.688 14.922 4.035 1 94.88 87 THR A O 1
ATOM 662 N N . LEU A 1 88 ? 15.359 13.461 5.574 1 95.88 88 LEU A N 1
ATOM 663 C CA . LEU A 1 88 ? 15.445 14.477 6.617 1 95.88 88 LEU A CA 1
ATOM 664 C C . LEU A 1 88 ? 16.531 15.5 6.289 1 95.88 88 LEU A C 1
ATOM 666 O O . LEU A 1 88 ? 16.359 16.688 6.555 1 95.88 88 LEU A O 1
ATOM 670 N N . ASP A 1 89 ? 17.625 15.016 5.699 1 96.19 89 ASP A N 1
ATOM 671 C CA . ASP A 1 89 ? 18.672 15.922 5.246 1 96.19 89 ASP A CA 1
ATOM 672 C C . ASP A 1 89 ? 18.125 16.938 4.242 1 96.19 89 ASP A C 1
ATOM 674 O O . ASP A 1 89 ? 18.406 18.125 4.34 1 96.19 89 ASP A O 1
ATOM 678 N N . ARG A 1 90 ? 17.359 16.453 3.385 1 95.19 90 ARG A N 1
ATOM 679 C CA . ARG A 1 90 ? 16.781 17.297 2.348 1 95.19 90 ARG A CA 1
ATOM 680 C C . ARG A 1 90 ? 15.805 18.312 2.949 1 95.19 90 ARG A C 1
ATOM 682 O O . ARG A 1 90 ? 15.812 19.484 2.57 1 95.19 90 ARG A O 1
ATOM 689 N N . LEU A 1 91 ? 14.992 17.906 3.879 1 95.94 91 LEU A N 1
ATOM 690 C CA . LEU A 1 91 ? 14.023 18.781 4.531 1 95.94 91 LEU A CA 1
ATOM 691 C C . LEU A 1 91 ? 14.719 19.828 5.391 1 95.94 91 LEU A C 1
ATOM 693 O O . LEU A 1 91 ? 14.266 20.969 5.465 1 95.94 91 LEU A O 1
ATOM 697 N N . GLU A 1 92 ? 15.766 19.391 6.016 1 96.44 92 GLU A N 1
ATOM 698 C CA . GLU A 1 92 ? 16.562 20.328 6.809 1 96.44 92 GLU A CA 1
ATOM 699 C C . GLU A 1 92 ? 17.234 21.359 5.918 1 96.44 92 GLU A C 1
ATOM 701 O O . GLU A 1 92 ? 17.266 22.547 6.254 1 96.44 92 GLU A O 1
ATOM 706 N N . ALA A 1 93 ? 17.734 20.922 4.828 1 95.88 93 ALA A N 1
ATOM 707 C CA . ALA A 1 93 ? 18.359 21.828 3.865 1 95.88 93 ALA A CA 1
ATOM 708 C C . ALA A 1 93 ? 17.359 22.844 3.338 1 95.88 93 ALA A C 1
ATOM 710 O O . ALA A 1 93 ? 17.719 23.984 3.061 1 95.88 93 ALA A O 1
ATOM 711 N N . LYS A 1 94 ? 16.094 22.484 3.264 1 94.38 94 LYS A N 1
ATOM 712 C CA . LYS A 1 94 ? 15.039 23.375 2.809 1 94.38 94 LYS A CA 1
ATOM 713 C C . LYS A 1 94 ? 14.57 24.297 3.934 1 94.38 94 LYS A C 1
ATOM 715 O O . LYS A 1 94 ? 13.695 25.141 3.727 1 94.38 94 LYS A O 1
ATOM 720 N N . GLY A 1 95 ? 15.133 24.016 5.129 1 96.06 95 GLY A N 1
ATOM 721 C CA . GLY A 1 95 ? 14.812 24.859 6.27 1 96.06 95 GLY A CA 1
ATOM 722 C C . GLY A 1 95 ? 13.484 24.516 6.918 1 96.06 95 GLY A C 1
ATOM 723 O O . GLY A 1 95 ? 12.891 25.328 7.617 1 96.06 95 GLY A O 1
ATOM 724 N N . LEU A 1 96 ? 12.969 23.312 6.75 1 96.44 96 LEU A N 1
ATOM 725 C CA . LEU A 1 96 ? 11.625 22.953 7.199 1 96.44 96 LEU A CA 1
ATOM 726 C C . LEU A 1 96 ? 11.672 22.25 8.547 1 96.44 96 LEU A C 1
ATOM 728 O O . LEU A 1 96 ? 10.656 22.188 9.25 1 96.44 96 LEU A O 1
ATOM 732 N N . LEU A 1 97 ? 12.797 21.641 8.805 1 97.44 97 LEU A N 1
ATOM 733 C CA . LEU A 1 97 ? 12.93 21 10.102 1 97.44 97 LEU A CA 1
ATOM 734 C C . LEU A 1 97 ? 14.352 21.141 10.633 1 97.44 97 LEU A C 1
ATOM 736 O O . LEU A 1 97 ? 15.242 21.594 9.922 1 97.44 97 LEU A O 1
ATOM 740 N N . ARG A 1 98 ? 14.578 20.875 11.883 1 97.06 98 ARG A N 1
ATOM 741 C CA . ARG A 1 98 ? 15.891 20.844 12.523 1 97.06 98 ARG A CA 1
ATOM 742 C C . ARG A 1 98 ? 16.016 19.672 13.484 1 97.06 98 ARG A C 1
ATOM 744 O O . ARG A 1 98 ? 15.008 19.188 14.008 1 97.06 98 ARG A O 1
ATOM 751 N N . ARG A 1 99 ? 17.219 19.219 13.602 1 95.38 99 ARG A N 1
ATOM 752 C CA . ARG A 1 99 ? 17.531 18.172 14.562 1 95.38 99 ARG A CA 1
ATOM 753 C C . ARG A 1 99 ? 17.984 18.766 15.891 1 95.38 99 ARG A C 1
ATOM 755 O O . ARG A 1 99 ? 18.781 19.703 15.914 1 95.38 99 ARG A O 1
ATOM 762 N N . VAL A 1 100 ? 17.375 18.203 16.891 1 94.19 100 VAL A N 1
ATOM 763 C CA . VAL A 1 100 ? 17.734 18.672 18.219 1 94.19 100 VAL A CA 1
ATOM 764 C C . VAL A 1 100 ? 18.031 17.484 19.125 1 94.19 100 VAL A C 1
ATOM 766 O O . VAL A 1 100 ? 17.328 16.469 19.078 1 94.19 100 VAL A O 1
ATOM 769 N N . ARG A 1 101 ? 19.047 17.594 19.875 1 91.31 101 ARG A N 1
ATOM 770 C CA . ARG A 1 101 ? 19.359 16.531 20.828 1 91.31 101 ARG A CA 1
ATOM 771 C C . ARG A 1 101 ? 18.406 16.562 22.016 1 91.31 101 ARG A C 1
ATOM 773 O O . ARG A 1 101 ? 18.094 17.641 22.531 1 91.31 101 ARG A O 1
ATOM 780 N N . SER A 1 102 ? 17.953 15.289 22.359 1 88.75 102 SER A N 1
ATOM 781 C CA . SER A 1 102 ? 17.047 15.18 23.5 1 88.75 102 SER A CA 1
ATOM 782 C C . SER A 1 102 ? 17.75 15.586 24.797 1 88.75 102 SER A C 1
ATOM 784 O O . SER A 1 102 ? 18.906 15.266 25.016 1 88.75 102 SER A O 1
ATOM 786 N N . GLN A 1 103 ? 16.984 16.328 25.562 1 87.5 103 GLN A N 1
ATOM 787 C CA . GLN A 1 103 ? 17.5 16.703 26.875 1 87.5 103 GLN A CA 1
ATOM 788 C C . GLN A 1 103 ? 17.438 15.531 27.859 1 87.5 103 GLN A C 1
ATOM 7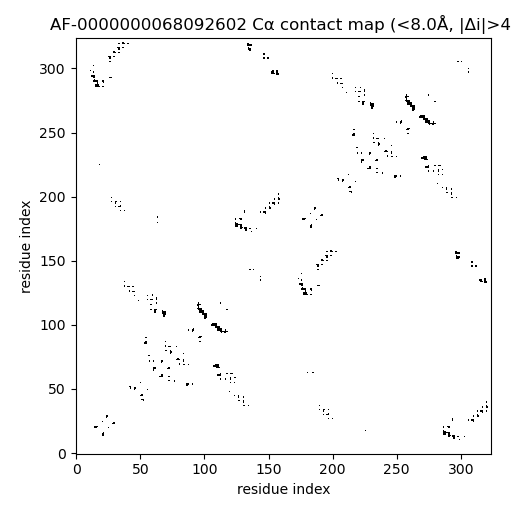90 O O . GLN A 1 103 ? 18.25 15.445 28.781 1 87.5 103 GLN A O 1
ATOM 795 N N . GLU A 1 104 ? 16.484 14.641 27.656 1 88.88 104 GLU A N 1
ATOM 796 C CA . GLU A 1 104 ? 16.281 13.484 28.516 1 88.88 104 GLU A CA 1
ATOM 797 C C . GLU A 1 104 ? 17.312 12.391 28.219 1 88.88 104 GLU A C 1
ATOM 799 O O . GLU A 1 104 ? 17.828 11.75 29.141 1 88.88 104 GLU A O 1
ATOM 804 N N . ASP A 1 105 ? 17.531 12.164 27.094 1 88.5 105 ASP A N 1
ATOM 805 C CA . ASP A 1 105 ? 18.5 11.195 26.625 1 88.5 105 ASP A CA 1
ATOM 806 C C . ASP A 1 105 ? 19.344 11.781 25.484 1 88.5 105 ASP A C 1
ATOM 808 O O . ASP A 1 105 ? 18.906 11.82 24.344 1 88.5 105 ASP A O 1
ATOM 812 N N . ARG A 1 106 ? 20.516 12.219 25.75 1 85.81 106 ARG A N 1
ATOM 813 C CA . ARG A 1 106 ? 21.375 12.953 24.828 1 85.81 106 ARG A CA 1
ATOM 814 C C . ARG A 1 106 ? 21.766 12.078 23.641 1 85.81 106 ARG A C 1
ATOM 816 O O . ARG A 1 106 ? 22.25 12.578 22.625 1 85.81 106 ARG A O 1
ATOM 823 N N . ARG A 1 107 ? 21.484 10.828 23.734 1 85.69 107 ARG A N 1
ATOM 824 C CA . ARG A 1 107 ? 21.781 9.93 22.625 1 85.69 107 ARG A CA 1
ATOM 825 C C . ARG A 1 107 ? 20.688 9.961 21.578 1 85.69 107 ARG A C 1
ATOM 827 O O . ARG A 1 107 ? 20.875 9.516 20.438 1 85.69 107 ARG A O 1
ATOM 834 N N . VAL A 1 108 ? 19.672 10.547 22.031 1 89.75 108 VAL A N 1
ATOM 835 C CA . VAL A 1 108 ? 18.516 10.531 21.156 1 89.75 108 VAL A CA 1
ATOM 836 C C . VAL A 1 108 ? 18.406 11.859 20.406 1 89.75 108 VAL A C 1
ATOM 838 O O . VAL A 1 108 ? 18.5 12.93 21.016 1 89.75 108 VAL A O 1
ATOM 841 N N . ILE A 1 109 ? 18.359 11.742 19.125 1 92.38 109 ILE A N 1
ATOM 842 C CA . ILE A 1 109 ? 18.125 12.914 18.281 1 92.38 109 ILE A CA 1
ATOM 843 C C . ILE A 1 109 ? 16.625 13.07 18.016 1 92.38 109 ILE A C 1
ATOM 845 O O . ILE A 1 109 ? 15.969 12.125 17.578 1 92.38 109 ILE A O 1
ATOM 849 N N . LYS A 1 110 ? 16.125 14.312 18.328 1 95.31 110 LYS A N 1
ATOM 850 C CA . LYS A 1 110 ? 14.734 14.633 18.047 1 95.31 110 LYS A CA 1
ATOM 851 C C . LYS A 1 110 ? 14.617 15.562 16.844 1 95.31 110 LYS A C 1
ATOM 853 O O . LYS A 1 110 ? 15.531 16.344 16.562 1 95.31 110 LYS A O 1
ATOM 858 N N . ILE A 1 111 ? 13.477 15.438 16.188 1 96.69 111 ILE A N 1
ATOM 859 C CA . ILE A 1 111 ? 13.211 16.281 15.031 1 96.69 111 ILE A CA 1
ATOM 860 C C . ILE A 1 111 ? 12.102 17.281 15.367 1 96.69 111 ILE A C 1
ATOM 862 O O . ILE A 1 111 ? 11.047 16.906 15.883 1 96.69 111 ILE A O 1
ATOM 866 N N . GLU A 1 112 ? 12.406 18.516 15.086 1 96 112 GLU A N 1
ATOM 867 C CA . GLU A 1 112 ? 11.414 19.578 15.281 1 96 112 GLU A CA 1
ATOM 868 C C . GLU A 1 112 ? 11.203 20.375 14 1 96 112 GLU A C 1
ATOM 870 O O . GLU A 1 112 ? 12.141 20.594 13.234 1 96 112 GLU A O 1
ATOM 875 N N . LEU A 1 113 ? 9.953 20.828 13.875 1 96.81 113 LEU A N 1
ATOM 876 C CA . LEU A 1 113 ? 9.68 21.672 12.727 1 96.81 113 LEU A CA 1
ATOM 877 C C . LEU A 1 113 ? 10.094 23.109 12.992 1 96.81 113 LEU A C 1
ATOM 879 O O . LEU A 1 113 ? 9.914 23.625 14.102 1 96.81 113 LEU A O 1
ATOM 883 N N . THR A 1 114 ? 10.664 23.766 11.938 1 97.25 114 THR A N 1
ATOM 884 C CA . THR A 1 114 ? 10.828 25.219 11.969 1 97.25 114 THR A CA 1
ATOM 885 C C . THR A 1 114 ? 9.5 25.922 11.75 1 97.25 114 THR A C 1
ATOM 887 O O . THR A 1 114 ? 8.5 25.281 11.398 1 97.25 114 THR A O 1
ATOM 890 N N . PRO A 1 115 ? 9.445 27.266 12.016 1 96.56 115 PRO A N 1
ATOM 891 C CA . PRO A 1 115 ? 8.219 28 11.703 1 96.56 115 PRO A CA 1
ATOM 892 C C . PRO A 1 115 ? 7.773 27.828 10.258 1 96.56 115 PRO A C 1
ATOM 894 O O . PRO A 1 115 ? 6.582 27.656 9.984 1 96.56 115 PRO A O 1
ATOM 897 N N . GLU A 1 116 ? 8.742 27.797 9.43 1 95.12 116 GLU A N 1
ATOM 898 C CA . GLU A 1 116 ? 8.438 27.562 8.016 1 95.12 116 GLU A CA 1
ATOM 899 C C . GLU A 1 116 ? 7.902 26.141 7.793 1 95.12 116 GLU A C 1
ATOM 901 O O . GLU A 1 116 ? 6.953 25.953 7.035 1 95.12 116 GLU A O 1
ATOM 906 N N . GLY A 1 117 ? 8.531 25.203 8.461 1 94.75 117 GLY A N 1
ATOM 907 C CA . GLY A 1 117 ? 8.07 23.828 8.391 1 94.75 117 GLY A CA 1
ATOM 908 C C . GLY A 1 117 ? 6.656 23.641 8.906 1 94.75 117 GLY A C 1
ATOM 909 O O . GLY A 1 117 ? 5.871 22.891 8.32 1 94.75 117 GLY A O 1
ATOM 910 N N . GLN A 1 118 ? 6.367 24.344 9.922 1 94.31 118 GLN A N 1
ATOM 911 C CA . GLN A 1 118 ? 5.031 24.281 10.508 1 94.31 118 GLN A CA 1
ATOM 912 C C . GLN A 1 118 ? 3.99 24.859 9.562 1 94.31 118 GLN A C 1
ATOM 914 O O . GLN A 1 118 ? 2.896 24.312 9.414 1 94.31 118 GLN A O 1
ATOM 919 N N . THR A 1 119 ? 4.348 25.969 8.984 1 92.5 119 THR A N 1
ATOM 920 C CA . THR A 1 119 ? 3.451 26.625 8.031 1 92.5 119 THR A CA 1
ATOM 921 C C . THR A 1 119 ? 3.133 25.703 6.863 1 92.5 119 THR A C 1
ATOM 923 O O . THR A 1 119 ? 1.972 25.547 6.48 1 92.5 119 THR A O 1
ATOM 926 N N . LYS A 1 120 ? 4.09 24.984 6.379 1 90.62 120 LYS A N 1
ATOM 927 C CA . LYS A 1 120 ? 3.896 24.062 5.27 1 90.62 120 LYS A CA 1
ATOM 928 C C . LYS A 1 120 ? 3.098 22.844 5.711 1 90.62 120 LYS A C 1
ATOM 930 O O . LYS A 1 120 ? 2.193 22.391 5.004 1 90.62 120 LYS A O 1
ATOM 935 N N . ALA A 1 121 ? 3.412 22.391 6.871 1 90.5 121 ALA A N 1
ATOM 936 C CA . ALA A 1 121 ? 2.764 21.188 7.398 1 90.5 121 ALA A CA 1
ATOM 937 C C . ALA A 1 121 ? 1.27 21.422 7.609 1 90.5 121 ALA A C 1
ATOM 939 O O . ALA A 1 121 ? 0.464 20.5 7.469 1 90.5 121 ALA A O 1
ATOM 940 N N . ARG A 1 122 ? 0.892 22.594 7.902 1 88.69 122 ARG A N 1
ATOM 941 C CA . ARG A 1 122 ? -0.5 22.922 8.195 1 88.69 122 ARG A CA 1
ATOM 942 C C . ARG A 1 122 ? -1.361 22.812 6.938 1 88.69 122 ARG A C 1
ATOM 944 O O . ARG A 1 122 ? -2.586 22.703 7.027 1 88.69 122 ARG A O 1
ATOM 951 N N . GLU A 1 123 ? -0.706 22.828 5.797 1 89.31 123 GLU A N 1
ATOM 952 C CA . GLU A 1 123 ? -1.432 22.75 4.535 1 89.31 123 GLU A CA 1
ATOM 953 C C . GLU A 1 123 ? -1.673 21.297 4.125 1 89.31 123 GLU A C 1
ATOM 955 O O . GLU A 1 123 ? -2.557 21.016 3.314 1 89.31 123 GLU A O 1
ATOM 960 N N . ILE A 1 124 ? -0.984 20.422 4.688 1 88.81 124 ILE A N 1
ATOM 961 C CA . ILE A 1 124 ? -0.937 19.031 4.234 1 88.81 124 ILE A CA 1
ATOM 962 C C . ILE A 1 124 ? -2.283 18.359 4.488 1 88.81 124 ILE A C 1
ATOM 964 O O . ILE A 1 124 ? -2.826 17.688 3.607 1 88.81 124 ILE A O 1
ATOM 968 N N . PRO A 1 125 ? -2.973 18.609 5.652 1 87.06 125 PRO A N 1
ATOM 969 C CA . PRO A 1 125 ? -4.238 17.922 5.934 1 87.06 125 PRO A CA 1
ATOM 970 C C . PRO A 1 125 ? -5.328 18.25 4.914 1 87.06 125 PRO A C 1
ATOM 972 O O . PRO A 1 125 ? -6.164 17.391 4.605 1 87.06 125 PRO A O 1
ATOM 975 N N . ALA A 1 126 ? -5.273 19.453 4.418 1 88.62 126 ALA A N 1
ATOM 976 C CA . ALA A 1 126 ? -6.277 19.844 3.43 1 88.62 126 ALA A CA 1
ATOM 977 C C . ALA A 1 126 ? -6.145 19.031 2.152 1 88.62 126 ALA A C 1
ATOM 979 O O . ALA A 1 126 ? -7.148 18.656 1.539 1 88.62 126 ALA A O 1
ATOM 980 N N . TYR A 1 127 ? -4.918 18.75 1.766 1 89.25 127 TYR A N 1
ATOM 981 C CA . TYR A 1 127 ? -4.676 17.938 0.573 1 89.25 127 TYR A CA 1
ATOM 982 C C . TYR A 1 127 ? -5.059 16.484 0.811 1 89.25 127 TYR A C 1
ATOM 984 O O . TYR A 1 127 ? -5.609 15.828 -0.076 1 89.25 127 TYR A O 1
ATOM 992 N N . ILE A 1 128 ? -4.785 16.016 1.983 1 89.31 128 ILE A N 1
ATOM 993 C CA . ILE A 1 128 ? -5.164 14.648 2.334 1 89.31 128 ILE A CA 1
ATOM 994 C C . ILE A 1 128 ? -6.684 14.5 2.283 1 89.31 128 ILE A C 1
ATOM 996 O O . ILE A 1 128 ? -7.203 13.562 1.681 1 89.31 128 ILE A O 1
ATOM 1000 N N . ALA A 1 129 ? -7.355 15.453 2.881 1 91.12 129 ALA A N 1
ATOM 1001 C CA . ALA A 1 129 ? -8.812 15.43 2.895 1 91.12 129 ALA A CA 1
ATOM 1002 C C . ALA A 1 129 ? -9.375 15.453 1.476 1 91.12 129 ALA A C 1
ATOM 1004 O O . ALA A 1 129 ? -10.32 14.719 1.162 1 91.12 129 ALA A O 1
ATOM 1005 N N . LYS A 1 130 ? -8.812 16.281 0.68 1 91.88 130 LYS A N 1
ATOM 1006 C CA . LYS A 1 130 ? -9.25 16.391 -0.708 1 91.88 130 LYS A CA 1
ATOM 1007 C C . LYS A 1 130 ? -9.148 15.062 -1.437 1 91.88 130 LYS A C 1
ATOM 1009 O O . LYS A 1 130 ? -10.102 14.625 -2.088 1 91.88 130 LYS A O 1
ATOM 1014 N N . VAL A 1 131 ? -8.047 14.367 -1.293 1 92.62 131 VAL A N 1
ATOM 1015 C CA . VAL A 1 131 ? -7.797 13.109 -1.979 1 92.62 131 VAL A CA 1
ATOM 1016 C C . VAL A 1 131 ? -8.727 12.023 -1.429 1 92.62 131 VAL A C 1
ATOM 1018 O O . VAL A 1 131 ? -9.305 11.242 -2.191 1 92.62 131 VAL A O 1
ATOM 1021 N N . LEU A 1 132 ? -8.867 11.984 -0.116 1 93.88 132 LEU A N 1
ATOM 1022 C CA . LEU A 1 132 ? -9.742 11 0.506 1 93.88 132 LEU A CA 1
ATOM 1023 C C . LEU A 1 132 ? -11.18 11.188 0.053 1 93.88 132 LEU A C 1
ATOM 1025 O O . LEU A 1 132 ? -11.859 10.227 -0.317 1 93.88 132 LEU A O 1
ATOM 1029 N N . ASN A 1 133 ? -11.602 12.445 0.071 1 94.5 133 ASN A N 1
ATOM 1030 C CA . ASN A 1 133 ? -12.977 12.727 -0.316 1 94.5 133 ASN A CA 1
ATOM 1031 C C . ASN A 1 133 ? -13.227 12.391 -1.783 1 94.5 133 ASN A C 1
ATOM 1033 O O . ASN A 1 133 ? -14.328 11.969 -2.15 1 94.5 133 ASN A O 1
ATOM 1037 N N . HIS A 1 134 ? -12.234 12.602 -2.572 1 95.44 134 HIS A N 1
ATOM 1038 C CA . HIS A 1 134 ? -12.336 12.219 -3.975 1 95.44 134 HIS A CA 1
ATOM 1039 C C . HIS A 1 134 ? -12.555 10.711 -4.117 1 95.44 134 HIS A C 1
ATOM 1041 O O . HIS A 1 134 ? -13.43 10.273 -4.867 1 95.44 134 HIS A O 1
ATOM 1047 N N . HIS A 1 135 ? -11.828 9.891 -3.389 1 96.88 135 HIS A N 1
ATOM 1048 C CA . HIS A 1 135 ? -11.891 8.438 -3.479 1 96.88 135 HIS A CA 1
ATOM 1049 C C . HIS A 1 135 ? -13.148 7.898 -2.811 1 96.88 135 HIS A C 1
ATOM 1051 O O . HIS A 1 135 ? -13.547 6.758 -3.051 1 96.88 135 HIS A O 1
ATOM 1057 N N . LEU A 1 136 ? -13.766 8.711 -1.971 1 96.69 136 LEU A N 1
ATOM 1058 C CA . LEU A 1 136 ? -14.922 8.266 -1.204 1 96.69 136 LEU A CA 1
ATOM 1059 C C . LEU A 1 136 ? -16.203 8.922 -1.718 1 96.69 136 LEU A C 1
ATOM 1061 O O . LEU A 1 136 ? -17.234 8.898 -1.039 1 96.69 136 LEU A O 1
ATOM 1065 N N . ARG A 1 137 ? -16.109 9.578 -2.832 1 95.69 137 ARG A N 1
ATOM 1066 C CA . ARG A 1 137 ? -17.297 10.141 -3.461 1 95.69 137 ARG A CA 1
ATOM 1067 C C . ARG A 1 137 ? -18.391 9.086 -3.609 1 95.69 137 ARG A C 1
ATOM 1069 O O . ARG A 1 137 ? -18.125 7.961 -4.031 1 95.69 137 ARG A O 1
ATOM 1076 N N . GLY A 1 138 ? -19.609 9.453 -3.174 1 95.81 138 GLY A N 1
ATOM 1077 C CA . GLY A 1 138 ? -20.734 8.555 -3.301 1 95.81 138 GLY A CA 1
ATOM 1078 C C . GLY A 1 138 ? -20.906 7.629 -2.109 1 95.81 138 GLY A C 1
ATOM 1079 O O . GLY A 1 138 ? -21.891 6.902 -2.014 1 95.81 138 GLY A O 1
ATOM 1080 N N . PHE A 1 139 ? -19.953 7.641 -1.243 1 97.25 139 PHE A N 1
ATOM 1081 C CA . PHE A 1 139 ? -20.062 6.859 -0.017 1 97.25 139 PHE A CA 1
ATOM 1082 C C . PHE A 1 139 ? -20.938 7.586 1.005 1 97.25 139 PHE A C 1
ATOM 1084 O O . PHE A 1 139 ? -20.844 8.812 1.145 1 97.25 139 PHE A O 1
ATOM 1091 N N . SER A 1 140 ? -21.75 6.875 1.711 1 96.56 140 SER A N 1
ATOM 1092 C CA . SER A 1 140 ? -22.422 7.434 2.881 1 96.56 140 SER A CA 1
ATOM 1093 C C . SER A 1 140 ? -21.5 7.434 4.098 1 96.56 140 SER A C 1
ATOM 1095 O O . SER A 1 140 ? -20.453 6.777 4.094 1 96.56 140 SER A O 1
ATOM 1097 N N . THR A 1 141 ? -21.859 8.18 5.105 1 94.31 141 THR A N 1
ATOM 1098 C CA . THR A 1 141 ? -21.094 8.188 6.348 1 94.31 141 THR A CA 1
ATOM 1099 C C . THR A 1 141 ? -21.047 6.797 6.969 1 94.31 141 THR A C 1
ATOM 1101 O O . THR A 1 141 ? -20.016 6.398 7.523 1 94.31 141 THR A O 1
ATOM 1104 N N . GLU A 1 142 ? -22.109 6.094 6.828 1 96.19 142 GLU A N 1
ATOM 1105 C CA . GLU A 1 142 ? -22.172 4.734 7.355 1 96.19 142 GLU A CA 1
ATOM 1106 C C . GLU A 1 142 ? -21.234 3.799 6.598 1 96.19 142 GLU A C 1
ATOM 1108 O O . GLU A 1 142 ? -20.594 2.93 7.195 1 96.19 142 GLU A O 1
ATOM 1113 N N . GLU A 1 143 ? -21.188 3.928 5.312 1 96.75 143 GLU A N 1
ATOM 1114 C CA . GLU A 1 143 ? -20.297 3.111 4.496 1 96.75 143 GLU A CA 1
ATOM 1115 C C . GLU A 1 143 ? -18.828 3.361 4.855 1 96.75 143 GLU A C 1
ATOM 1117 O O . GLU A 1 143 ? -18.047 2.422 4.938 1 96.75 143 GLU A O 1
ATOM 1122 N N . VAL A 1 144 ? -18.516 4.629 5.074 1 95.94 144 VAL A N 1
ATOM 1123 C CA . VAL A 1 144 ? -17.141 4.969 5.441 1 95.94 144 VAL A CA 1
ATOM 1124 C C . VAL A 1 144 ? -16.812 4.352 6.797 1 95.94 144 VAL A C 1
ATOM 1126 O O . VAL A 1 144 ? -15.727 3.779 6.973 1 95.94 144 VAL A O 1
ATOM 1129 N N . ALA A 1 145 ? -17.703 4.418 7.699 1 95.44 145 ALA A N 1
ATOM 1130 C CA . ALA A 1 145 ? -17.5 3.83 9.016 1 95.44 145 ALA A CA 1
ATOM 1131 C C . ALA A 1 145 ? -17.328 2.316 8.922 1 95.44 145 ALA A C 1
ATOM 1133 O O . ALA A 1 145 ? -16.484 1.734 9.617 1 95.44 145 ALA A O 1
ATOM 1134 N N . GLN A 1 146 ? -18.141 1.704 8.102 1 97.31 146 GLN A N 1
ATOM 1135 C CA . GLN A 1 146 ? -18.047 0.262 7.898 1 97.31 146 GLN A CA 1
ATOM 1136 C C . GLN A 1 146 ? -16.688 -0.123 7.301 1 97.31 146 GLN A C 1
ATOM 1138 O O . GLN A 1 146 ? -16.078 -1.104 7.723 1 97.31 146 GLN A O 1
ATOM 1143 N N . LEU A 1 147 ? -16.297 0.637 6.305 1 97.69 147 LEU A N 1
ATOM 1144 C CA . LEU A 1 147 ? -14.984 0.412 5.699 1 97.69 147 LEU A CA 1
ATOM 1145 C C . LEU A 1 147 ? -13.875 0.491 6.746 1 97.69 147 LEU A C 1
ATOM 1147 O O . LEU A 1 147 ? -13.047 -0.417 6.852 1 97.69 147 LEU A O 1
ATOM 1151 N N . GLN A 1 148 ? -13.914 1.507 7.512 1 96.44 148 GLN A N 1
ATOM 1152 C CA . GLN A 1 148 ? -12.906 1.697 8.555 1 96.44 148 GLN A CA 1
ATOM 1153 C C . GLN A 1 148 ? -12.938 0.552 9.562 1 96.44 148 GLN A C 1
ATOM 1155 O O . GLN A 1 148 ? -11.883 0.067 9.984 1 96.44 148 GLN A O 1
ATOM 1160 N N . HIS A 1 149 ? -14.102 0.129 9.891 1 97.31 149 HIS A N 1
ATOM 1161 C CA . HIS A 1 149 ? -14.25 -0.965 10.844 1 97.31 149 HIS A CA 1
ATOM 1162 C C . HIS A 1 149 ? -13.633 -2.252 10.305 1 97.31 149 HIS A C 1
ATOM 1164 O O . HIS A 1 149 ? -12.883 -2.928 11.023 1 97.31 149 HIS A O 1
ATOM 1170 N N . MET A 1 150 ? -13.93 -2.582 9.125 1 98.19 150 MET A N 1
ATOM 1171 C CA . MET A 1 150 ? -13.398 -3.795 8.508 1 98.19 150 MET A CA 1
ATOM 1172 C C . MET A 1 150 ? -11.875 -3.729 8.398 1 98.19 150 MET A C 1
ATOM 1174 O O . MET A 1 150 ? -11.188 -4.715 8.656 1 98.19 150 MET A O 1
ATOM 1178 N N . LEU A 1 151 ? -11.359 -2.561 8.008 1 97.38 151 LEU A N 1
ATOM 1179 C CA . LEU A 1 151 ? -9.914 -2.389 7.902 1 97.38 151 LEU A CA 1
ATOM 1180 C C . LEU A 1 151 ? -9.242 -2.547 9.258 1 97.38 151 LEU A C 1
ATOM 1182 O O . LEU A 1 151 ? -8.188 -3.178 9.367 1 97.38 151 LEU A O 1
ATOM 1186 N N . ARG A 1 152 ? -9.844 -2.029 10.312 1 96.25 152 ARG A N 1
ATOM 1187 C CA . ARG A 1 152 ? -9.297 -2.17 11.656 1 96.25 152 ARG A CA 1
ATOM 1188 C C . ARG A 1 152 ? -9.266 -3.633 12.086 1 96.25 152 ARG A C 1
ATOM 1190 O O . ARG A 1 152 ? -8.32 -4.078 12.734 1 96.25 152 ARG A O 1
ATOM 1197 N N . ARG A 1 153 ? -10.297 -4.355 11.766 1 97.31 153 ARG A N 1
ATOM 1198 C CA . ARG A 1 153 ? -10.328 -5.781 12.078 1 97.31 153 ARG A CA 1
ATOM 1199 C C . ARG A 1 153 ? -9.211 -6.527 11.359 1 97.31 153 ARG A C 1
ATOM 1201 O O . ARG A 1 153 ? -8.594 -7.426 11.93 1 97.31 153 ARG A O 1
ATOM 1208 N N . MET A 1 154 ? -8.961 -6.152 10.109 1 97.38 154 MET A N 1
ATOM 1209 C CA . MET A 1 154 ? -7.875 -6.781 9.367 1 97.38 154 MET A CA 1
ATOM 1210 C C . MET A 1 154 ? -6.523 -6.496 10.016 1 97.38 154 MET A C 1
ATOM 1212 O O . MET A 1 154 ? -5.672 -7.379 10.102 1 97.38 154 MET A O 1
ATOM 1216 N N . ILE A 1 155 ? -6.324 -5.27 10.398 1 95 155 ILE A N 1
ATOM 1217 C CA . ILE A 1 155 ? -5.082 -4.879 11.055 1 95 155 ILE A CA 1
ATOM 1218 C C . ILE A 1 155 ? -4.906 -5.68 12.344 1 95 155 ILE A C 1
ATOM 1220 O O . ILE A 1 155 ? -3.822 -6.199 12.617 1 95 155 ILE A O 1
ATOM 1224 N N . ALA A 1 156 ? -5.949 -5.793 13.148 1 95.44 156 ALA A N 1
ATOM 1225 C CA . ALA A 1 156 ? -5.906 -6.566 14.383 1 95.44 156 ALA A CA 1
ATOM 1226 C C . ALA A 1 156 ? -5.555 -8.023 14.109 1 95.44 156 ALA A C 1
ATOM 1228 O O . ALA A 1 156 ? -4.762 -8.625 14.836 1 95.44 156 ALA A O 1
ATOM 1229 N N . ASN A 1 157 ? -6.125 -8.562 13.117 1 95.69 157 ASN A N 1
ATOM 1230 C CA . ASN A 1 157 ? -5.836 -9.938 12.727 1 95.69 157 ASN A CA 1
ATOM 1231 C C . ASN A 1 157 ? -4.375 -10.109 12.32 1 95.69 157 ASN A C 1
ATOM 1233 O O . ASN A 1 157 ? -3.77 -11.148 12.594 1 95.69 157 ASN A O 1
ATOM 1237 N N . GLY A 1 158 ? -3.889 -9.102 11.594 1 94.06 158 GLY A N 1
ATOM 1238 C CA . GLY A 1 158 ? -2.518 -9.172 11.117 1 94.06 158 GLY A CA 1
ATOM 1239 C C . GLY A 1 158 ? -1.49 -9.008 12.219 1 94.06 158 GLY A C 1
ATOM 1240 O O . GLY A 1 158 ? -0.341 -9.43 12.078 1 94.06 158 GLY A O 1
ATOM 1241 N N . SER A 1 159 ? -1.729 -8.18 13.344 1 81.56 159 SER A N 1
ATOM 1242 C CA . SER A 1 159 ? -0.835 -7.918 14.469 1 81.56 159 SER A CA 1
ATOM 1243 C C . SER A 1 159 ? -0.696 -9.148 15.359 1 81.56 159 SER A C 1
ATOM 1245 O O . SER A 1 159 ? 0.301 -9.297 16.062 1 81.56 159 SER A O 1
ATOM 1247 N N . VAL A 1 160 ? -1.777 -9.852 15.852 1 59.41 160 VAL A N 1
ATOM 1248 C CA . VAL A 1 160 ? -1.771 -10.898 16.859 1 59.41 160 VAL A CA 1
ATOM 1249 C C . VAL A 1 160 ? -0.709 -11.938 16.531 1 59.41 160 VAL A C 1
ATOM 1251 O O . VAL A 1 160 ? -0.028 -12.453 17.422 1 59.41 160 VAL A O 1
ATOM 1254 N N . GLY A 1 161 ? -0.679 -12.773 15.383 1 46.72 161 GLY A N 1
ATOM 1255 C CA . GLY A 1 161 ? 0.101 -14 15.289 1 46.72 161 GLY A CA 1
ATOM 1256 C C . GLY A 1 161 ? 1.55 -13.75 14.906 1 46.72 161 GLY A C 1
ATOM 1257 O O . GLY A 1 161 ? 2.311 -14.695 14.695 1 46.72 161 GLY A O 1
ATOM 1258 N N . GLY A 1 162 ? 2.084 -12.57 14.305 1 38 162 GLY A N 1
ATOM 1259 C CA . GLY A 1 162 ? 3.525 -12.727 14.188 1 38 162 GLY A CA 1
ATOM 1260 C C . GLY A 1 162 ? 4.266 -12.406 15.477 1 38 162 GLY A C 1
ATOM 1261 O O . GLY A 1 162 ? 3.713 -11.758 16.375 1 38 162 GLY A O 1
ATOM 1262 N N . MET B 1 1 ? -40.469 37.406 -5.09 1 32.25 1 MET B N 1
ATOM 1263 C CA . MET B 1 1 ? -39.719 36.438 -5.891 1 32.25 1 MET B CA 1
ATOM 1264 C C . MET B 1 1 ? -38.531 35.938 -5.117 1 32.25 1 MET B C 1
ATOM 1266 O O . MET B 1 1 ? -37.625 36.688 -4.734 1 32.25 1 MET B O 1
ATOM 1270 N N . ASN B 1 2 ? -38.625 34.875 -4.273 1 41.59 2 ASN B N 1
ATOM 1271 C CA . ASN B 1 2 ? -37.625 34.438 -3.309 1 41.59 2 ASN B CA 1
ATOM 12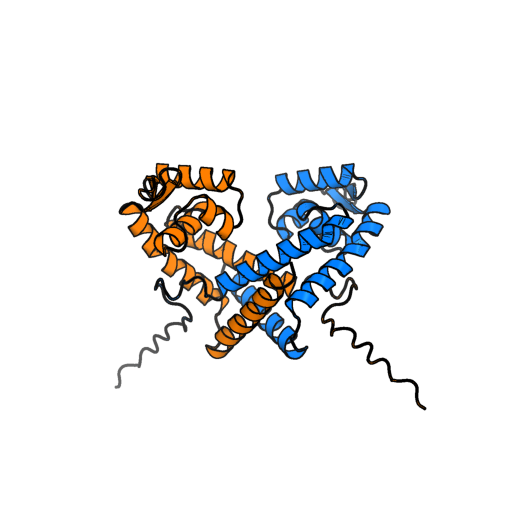72 C C . ASN B 1 2 ? -36.344 34 -3.996 1 41.59 2 ASN B C 1
ATOM 1274 O O . ASN B 1 2 ? -36.375 33.406 -5.07 1 41.59 2 ASN B O 1
ATOM 1278 N N . PRO B 1 3 ? -35.25 34.812 -3.734 1 44.22 3 PRO B N 1
ATOM 1279 C CA . PRO B 1 3 ? -34.031 34.469 -4.484 1 44.22 3 PRO B CA 1
ATOM 1280 C C . PRO B 1 3 ? -33.75 32.969 -4.52 1 44.22 3 PRO B C 1
ATOM 1282 O O . PRO B 1 3 ? -34.188 32.25 -3.629 1 44.22 3 PRO B O 1
ATOM 1285 N N . PRO B 1 4 ? -33.562 32.375 -5.754 1 39.38 4 PRO B N 1
ATOM 1286 C CA . PRO B 1 4 ? -33.281 30.938 -5.859 1 39.38 4 PRO B CA 1
ATOM 1287 C C . PRO B 1 4 ? -32.281 30.453 -4.836 1 39.38 4 PRO B C 1
ATOM 1289 O O . PRO B 1 4 ? -31.375 31.203 -4.445 1 39.38 4 PRO B O 1
ATOM 1292 N N . ARG B 1 5 ? -32.719 29.766 -3.803 1 38.62 5 ARG B N 1
ATOM 1293 C CA . ARG B 1 5 ? -31.797 29.078 -2.889 1 38.62 5 ARG B CA 1
ATOM 1294 C C . ARG B 1 5 ? -30.609 28.5 -3.637 1 38.62 5 ARG B C 1
ATOM 1296 O O . ARG B 1 5 ? -30.766 27.656 -4.52 1 38.62 5 ARG B O 1
ATOM 1303 N N . SER B 1 6 ? -29.688 29.359 -4.137 1 36.66 6 SER B N 1
ATOM 1304 C CA . SER B 1 6 ? -28.516 28.797 -4.805 1 36.66 6 SER B CA 1
ATOM 1305 C C . SER B 1 6 ? -28.047 27.531 -4.117 1 36.66 6 SER B C 1
ATOM 1307 O O . SER B 1 6 ? -27.656 27.547 -2.945 1 36.66 6 SER B O 1
ATOM 1309 N N . ALA B 1 7 ? -28.672 26.375 -4.234 1 38.41 7 ALA B N 1
ATOM 1310 C CA . ALA B 1 7 ? -28.266 25.016 -3.828 1 38.41 7 ALA B CA 1
ATOM 1311 C C . ALA B 1 7 ? -26.75 24.859 -3.904 1 38.41 7 ALA B C 1
ATOM 1313 O O . ALA B 1 7 ? -26.203 24.547 -4.965 1 38.41 7 ALA B O 1
ATOM 1314 N N . SER B 1 8 ? -25.859 25.719 -3.59 1 41.31 8 SER B N 1
ATOM 1315 C CA . SER B 1 8 ? -24.406 25.531 -3.564 1 41.31 8 SER B CA 1
ATOM 1316 C C . SER B 1 8 ? -24.031 24.203 -2.947 1 41.31 8 SER B C 1
ATOM 1318 O O . SER B 1 8 ? -23.984 24.062 -1.723 1 41.31 8 SER B O 1
ATOM 1320 N N . SER B 1 9 ? -24.5 23.031 -3.201 1 44.88 9 SER B N 1
ATOM 1321 C CA . SER B 1 9 ? -24.359 21.656 -2.723 1 44.88 9 SER B CA 1
ATOM 1322 C C . SER B 1 9 ? -22.891 21.312 -2.508 1 44.88 9 SER B C 1
ATOM 1324 O O . SER B 1 9 ? -22.141 21.109 -3.471 1 44.88 9 SER B O 1
ATOM 1326 N N . GLU B 1 10 ? -22.172 21.938 -1.679 1 49.78 10 GLU B N 1
ATOM 1327 C CA . GLU B 1 10 ? -20.828 21.516 -1.34 1 49.78 10 GLU B CA 1
ATOM 1328 C C . GLU B 1 10 ? -20.703 20 -1.356 1 49.78 10 GLU B C 1
ATOM 1330 O O . GLU B 1 10 ? -21.531 19.297 -0.774 1 49.78 10 GLU B O 1
ATOM 1335 N N . PRO B 1 11 ? -20.125 19.453 -2.355 1 60.09 11 PRO B N 1
ATOM 1336 C CA . PRO B 1 11 ? -20 18 -2.404 1 60.09 11 PRO B CA 1
ATOM 1337 C C . PRO B 1 11 ? -19.641 17.391 -1.051 1 60.09 11 PRO B C 1
ATOM 1339 O O . PRO B 1 11 ? -19 18.047 -0.226 1 60.09 11 PRO B O 1
ATOM 1342 N N . PHE B 1 12 ? -20.469 16.578 -0.52 1 65.44 12 PHE B N 1
ATOM 1343 C CA . PHE B 1 12 ? -20.297 15.867 0.746 1 65.44 12 PHE B CA 1
ATOM 1344 C C . PHE B 1 12 ? -18.844 15.477 0.956 1 65.44 12 PHE B C 1
ATOM 1346 O O . PHE B 1 12 ? -18.188 14.961 0.042 1 65.44 12 PHE B O 1
ATOM 1353 N N . ALA B 1 13 ? -18.266 16.156 2.016 1 83.12 13 ALA B N 1
ATOM 1354 C CA . ALA B 1 13 ? -16.875 15.852 2.389 1 83.12 13 ALA B CA 1
ATOM 1355 C C . ALA B 1 13 ? -16.828 14.977 3.637 1 83.12 13 ALA B C 1
ATOM 1357 O O . ALA B 1 13 ? -17.453 15.289 4.648 1 83.12 13 ALA B O 1
ATOM 1358 N N . HIS B 1 14 ? -16.281 13.805 3.562 1 86.81 14 HIS B N 1
ATOM 1359 C CA . HIS B 1 14 ? -16.094 12.93 4.715 1 86.81 14 HIS B CA 1
ATOM 1360 C C . HIS B 1 14 ? -14.969 13.445 5.609 1 86.81 14 HIS B C 1
ATOM 1362 O O . HIS B 1 14 ? -14.984 13.219 6.824 1 86.81 14 HIS B O 1
ATOM 1368 N N . TYR B 1 15 ? -14.055 14.086 5.051 1 86.12 15 TYR B N 1
ATOM 1369 C CA . TYR B 1 15 ? -12.883 14.555 5.789 1 86.12 15 TYR B CA 1
ATOM 1370 C C . TYR B 1 15 ? -12.68 16.047 5.582 1 86.12 15 TYR B C 1
ATOM 1372 O O . TYR B 1 15 ? -12.867 16.562 4.473 1 86.12 15 TYR B O 1
ATOM 1380 N N . ARG B 1 16 ? -12.305 16.688 6.727 1 79.88 16 ARG B N 1
ATOM 1381 C CA . ARG B 1 16 ? -12.023 18.109 6.711 1 79.88 16 ARG B CA 1
ATOM 1382 C C . ARG B 1 16 ? -10.547 18.375 6.984 1 79.88 16 ARG B C 1
ATOM 1384 O O . ARG B 1 16 ? -9.812 17.469 7.402 1 79.88 16 ARG B O 1
ATOM 1391 N N . ALA B 1 17 ? -10.039 19.453 6.637 1 74.44 17 ALA B N 1
ATOM 1392 C CA . ALA B 1 17 ? -8.625 19.828 6.695 1 74.44 17 ALA B CA 1
ATOM 1393 C C . ALA B 1 17 ? -8.141 19.891 8.141 1 74.44 17 ALA B C 1
ATOM 1395 O O . ALA B 1 17 ? -6.969 20.188 8.398 1 74.44 17 ALA B O 1
ATOM 1396 N N . ASP B 1 18 ? -8.898 19.438 8.992 1 70.62 18 ASP B N 1
ATOM 1397 C CA . ASP B 1 18 ? -8.438 19.547 10.375 1 70.62 18 ASP B CA 1
ATOM 1398 C C . ASP B 1 18 ? -7.574 18.344 10.758 1 70.62 18 ASP B C 1
ATOM 1400 O O . ASP B 1 18 ? -7.684 17.281 10.148 1 70.62 18 ASP B O 1
ATOM 1404 N N . SER B 1 19 ? -6.496 18.547 11.5 1 60.97 19 SER B N 1
ATOM 1405 C CA . SER B 1 19 ? -5.512 17.562 11.93 1 60.97 19 SER B CA 1
ATOM 1406 C C . SER B 1 19 ? -6.188 16.281 12.406 1 60.97 19 SER B C 1
ATOM 1408 O O . SER B 1 19 ? -5.676 15.18 12.195 1 60.97 19 SER B O 1
ATOM 1410 N N . ILE B 1 20 ? -7.293 16.5 12.992 1 56.47 20 ILE B N 1
ATOM 1411 C CA . ILE B 1 20 ? -7.977 15.383 13.617 1 56.47 20 ILE B CA 1
ATOM 1412 C C . ILE B 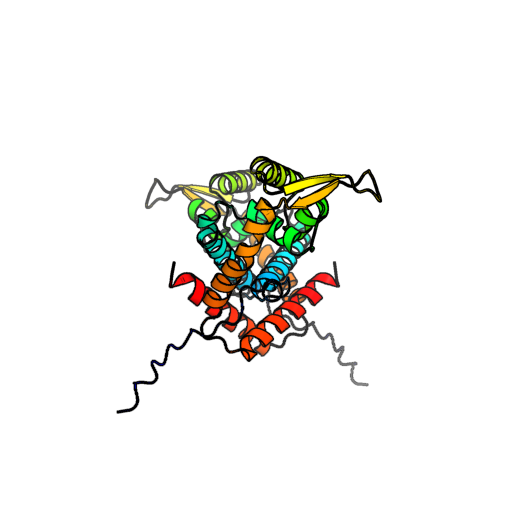1 20 ? -8.453 14.406 12.547 1 56.47 20 ILE B C 1
ATOM 1414 O O . ILE B 1 20 ? -8.305 13.195 12.688 1 56.47 20 ILE B O 1
ATOM 1418 N N . CYS B 1 21 ? -9.023 15.07 11.523 1 54.62 21 CYS B N 1
ATOM 1419 C CA . CYS B 1 21 ? -9.594 14.25 10.469 1 54.62 21 CYS B CA 1
ATOM 1420 C C . CYS B 1 21 ? -8.508 13.492 9.719 1 54.62 21 CYS B C 1
ATOM 1422 O O . CYS B 1 21 ? -8.742 12.398 9.203 1 54.62 21 CYS B O 1
ATOM 1424 N N . THR B 1 22 ? -7.484 14.188 9.68 1 59.97 22 THR B N 1
ATOM 1425 C CA . THR B 1 22 ? -6.406 13.57 8.914 1 59.97 22 THR B CA 1
ATOM 1426 C C . THR B 1 22 ? -5.535 12.703 9.82 1 59.97 22 THR B C 1
ATOM 1428 O O . THR B 1 22 ? -4.438 12.289 9.43 1 59.97 22 THR B O 1
ATOM 1431 N N . ARG B 1 23 ? -6.133 12.508 10.992 1 58.47 23 ARG B N 1
ATOM 1432 C CA . ARG B 1 23 ? -5.445 11.648 11.953 1 58.47 23 ARG B CA 1
ATOM 1433 C C . ARG B 1 23 ? -5.312 10.227 11.422 1 58.47 23 ARG B C 1
ATOM 1435 O O . ARG B 1 23 ? -5.98 9.852 10.453 1 58.47 23 ARG B O 1
ATOM 1442 N N . ASP B 1 24 ? -4.336 9.531 12.023 1 60.28 24 ASP B N 1
ATOM 1443 C CA . ASP B 1 24 ? -3.869 8.195 11.672 1 60.28 24 ASP B CA 1
ATOM 1444 C C . ASP B 1 24 ? -5.031 7.203 11.617 1 60.28 24 ASP B C 1
ATOM 1446 O O . ASP B 1 24 ? -4.824 6.008 11.391 1 60.28 24 ASP B O 1
ATOM 1450 N N . ASP B 1 25 ? -6.246 7.855 11.688 1 76.62 25 ASP B N 1
ATOM 1451 C CA . ASP B 1 25 ? -7.324 6.871 11.688 1 76.62 25 ASP B CA 1
ATOM 1452 C C . ASP B 1 25 ? -8.227 7.039 10.469 1 76.62 25 ASP B C 1
ATOM 1454 O O . ASP B 1 25 ? -9.367 6.578 10.469 1 76.62 25 ASP B O 1
ATOM 1458 N N . ASN B 1 26 ? -7.758 7.805 9.531 1 88.12 26 ASN B N 1
ATOM 1459 C CA . ASN B 1 26 ? -8.617 7.953 8.367 1 88.12 26 ASN B CA 1
ATOM 1460 C C . ASN B 1 26 ? -8.555 6.727 7.465 1 88.12 26 ASN B C 1
ATOM 1462 O O . ASN B 1 26 ? -7.723 5.84 7.668 1 88.12 26 ASN B O 1
ATOM 1466 N N . ALA B 1 27 ? -9.484 6.609 6.562 1 93.25 27 ALA B N 1
ATOM 1467 C CA . ALA B 1 27 ? -9.609 5.426 5.719 1 93.25 27 ALA B CA 1
ATOM 1468 C C . ALA B 1 27 ? -8.344 5.195 4.902 1 93.25 27 ALA B C 1
ATOM 1470 O O . ALA B 1 27 ? -7.91 4.051 4.73 1 93.25 27 ALA B O 1
ATOM 1471 N N . GLY B 1 28 ? -7.766 6.293 4.438 1 92.94 28 GLY B N 1
ATOM 1472 C CA . GLY B 1 28 ? -6.535 6.184 3.664 1 92.94 28 GLY B CA 1
ATOM 1473 C C . GLY B 1 28 ? -5.375 5.625 4.465 1 92.94 28 GLY B C 1
ATOM 1474 O O . GLY B 1 28 ? -4.637 4.77 3.977 1 92.94 28 GLY B O 1
ATOM 1475 N N . PHE B 1 29 ? -5.277 6.027 5.605 1 87.38 29 PHE B N 1
ATOM 1476 C CA . PHE B 1 29 ? -4.219 5.543 6.484 1 87.38 29 PHE B CA 1
ATOM 1477 C C . PHE B 1 29 ? -4.453 4.086 6.855 1 87.38 29 PHE B C 1
ATOM 1479 O O . PHE B 1 29 ? -3.51 3.291 6.898 1 87.38 29 PHE B O 1
ATOM 1486 N N . LEU B 1 30 ? -5.621 3.705 7.168 1 92.75 30 LEU B N 1
ATOM 1487 C CA . LEU B 1 30 ? -5.941 2.322 7.5 1 92.75 30 LEU B CA 1
ATOM 1488 C C . LEU B 1 30 ? -5.641 1.396 6.324 1 92.75 30 LEU B C 1
ATOM 1490 O O . LEU B 1 30 ? -5.145 0.283 6.516 1 92.75 30 LEU B O 1
ATOM 1494 N N . ILE B 1 31 ? -5.941 1.84 5.117 1 95.69 31 ILE B N 1
ATOM 1495 C CA . ILE B 1 31 ? -5.613 1.076 3.916 1 95.69 31 ILE B CA 1
ATOM 1496 C C . ILE B 1 31 ? -4.105 0.86 3.838 1 95.69 31 ILE B C 1
ATOM 1498 O O . ILE B 1 31 ? -3.645 -0.246 3.547 1 95.69 31 ILE B O 1
ATOM 1502 N N . LYS B 1 32 ? -3.393 1.848 4.086 1 90.94 32 LYS B N 1
ATOM 1503 C CA . LYS B 1 32 ? -1.936 1.748 4.098 1 90.94 32 LYS B CA 1
ATOM 1504 C C . LYS B 1 32 ? -1.463 0.73 5.133 1 90.94 32 LYS B C 1
ATOM 1506 O O . LYS B 1 32 ? -0.597 -0.098 4.848 1 90.94 32 LYS B O 1
ATOM 1511 N N . LEU B 1 33 ? -2.01 0.807 6.316 1 89.56 33 LEU B N 1
ATOM 1512 C CA . LEU B 1 33 ? -1.602 -0.095 7.387 1 89.56 33 LEU B CA 1
ATOM 1513 C C . LEU B 1 33 ? -1.922 -1.543 7.031 1 89.56 33 LEU B C 1
ATOM 1515 O O . LEU B 1 33 ? -1.113 -2.441 7.277 1 89.56 33 LEU B O 1
ATOM 1519 N N . VAL B 1 34 ? -3.102 -1.789 6.508 1 95.25 34 VAL B N 1
ATOM 1520 C CA . VAL B 1 34 ? -3.461 -3.146 6.109 1 95.25 34 VAL B CA 1
ATOM 1521 C C . VAL B 1 34 ? -2.533 -3.621 4.992 1 95.25 34 VAL B C 1
ATOM 1523 O O . VAL B 1 34 ? -2.059 -4.758 5.012 1 95.25 34 VAL B O 1
ATOM 1526 N N . SER B 1 35 ? -2.334 -2.736 4.016 1 93.81 35 SER B N 1
ATOM 1527 C CA . SER B 1 35 ? -1.435 -3.07 2.918 1 93.81 35 SER B CA 1
ATOM 1528 C C . SER B 1 35 ? -0.052 -3.455 3.432 1 93.81 35 SER B C 1
ATOM 1530 O O . SER B 1 35 ? 0.519 -4.461 3.002 1 93.81 35 SER B O 1
ATOM 1532 N N . ASN B 1 36 ? 0.453 -2.695 4.352 1 89.56 36 ASN B N 1
ATOM 1533 C CA . ASN B 1 36 ? 1.75 -2.996 4.949 1 89.56 36 ASN B CA 1
ATOM 1534 C C . ASN B 1 36 ? 1.732 -4.328 5.688 1 89.56 36 ASN B C 1
ATOM 1536 O O . ASN B 1 36 ? 2.672 -5.117 5.578 1 89.56 36 ASN B O 1
ATOM 1540 N N . SER B 1 37 ? 0.722 -4.531 6.477 1 93.06 37 SER B N 1
ATOM 1541 C CA . SER B 1 37 ? 0.582 -5.773 7.234 1 93.06 37 SER B CA 1
ATOM 1542 C C . SER B 1 37 ? 0.533 -6.98 6.309 1 93.06 37 SER B C 1
ATOM 1544 O O . SER B 1 37 ? 1.211 -7.984 6.551 1 93.06 37 SER B O 1
ATOM 1546 N N . LEU B 1 38 ? -0.252 -6.871 5.246 1 93.56 38 LEU B N 1
ATOM 1547 C CA . LEU B 1 38 ? -0.348 -7.938 4.254 1 93.56 38 LEU B CA 1
ATOM 1548 C C . LEU B 1 38 ? 1.011 -8.219 3.621 1 93.56 38 LEU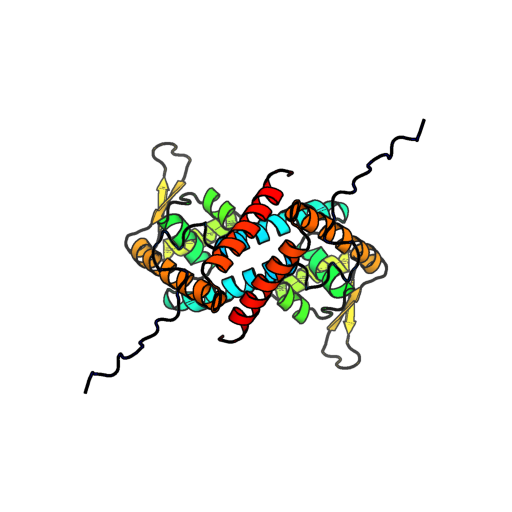 B C 1
ATOM 1550 O O . LEU B 1 38 ? 1.442 -9.367 3.551 1 93.56 38 LEU B O 1
ATOM 1554 N N . ASN B 1 39 ? 1.66 -7.195 3.209 1 89.94 39 ASN B N 1
ATOM 1555 C CA . ASN B 1 39 ? 2.941 -7.344 2.527 1 89.94 39 ASN B CA 1
ATOM 1556 C C . ASN B 1 39 ? 4 -7.941 3.451 1 89.94 39 ASN B C 1
ATOM 1558 O O . ASN B 1 39 ? 4.777 -8.805 3.037 1 89.94 39 ASN B O 1
ATOM 1562 N N . ARG B 1 40 ? 4.027 -7.48 4.605 1 88.88 40 ARG B N 1
ATOM 1563 C CA . ARG B 1 40 ? 4.984 -8.008 5.574 1 88.88 40 ARG B CA 1
ATOM 1564 C C . ARG B 1 40 ? 4.781 -9.5 5.785 1 88.88 40 ARG B C 1
ATOM 1566 O O . ARG B 1 40 ? 5.742 -10.273 5.77 1 88.88 40 ARG B O 1
ATOM 1573 N N . MET B 1 41 ? 3.582 -9.898 6.004 1 92.06 41 MET B N 1
ATOM 1574 C CA . MET B 1 41 ? 3.299 -11.305 6.262 1 92.06 41 MET B CA 1
ATOM 1575 C C . MET B 1 41 ? 3.572 -12.148 5.02 1 92.06 41 MET B C 1
ATOM 1577 O O . MET B 1 41 ? 4.047 -13.281 5.125 1 92.06 41 MET B O 1
ATOM 1581 N N . LEU B 1 42 ? 3.25 -11.617 3.871 1 90.88 42 LEU B N 1
ATOM 1582 C CA . LEU B 1 42 ? 3.549 -12.328 2.633 1 90.88 42 LEU B CA 1
ATOM 1583 C C . LEU B 1 42 ? 5.047 -12.57 2.494 1 90.88 42 LEU B C 1
ATOM 1585 O O . LEU B 1 42 ? 5.469 -13.672 2.139 1 90.88 42 LEU B O 1
ATOM 1589 N N . ASP B 1 43 ? 5.801 -11.594 2.768 1 88.06 43 ASP B N 1
ATOM 1590 C CA . ASP B 1 43 ? 7.25 -11.719 2.672 1 88.06 43 ASP B CA 1
ATOM 1591 C C . ASP B 1 43 ? 7.773 -12.781 3.637 1 88.06 43 ASP B C 1
ATOM 1593 O O . ASP B 1 43 ? 8.656 -13.57 3.285 1 88.06 43 ASP B O 1
ATOM 1597 N N . LEU B 1 44 ? 7.227 -12.812 4.777 1 88.75 44 LEU B N 1
ATOM 1598 C CA . LEU B 1 44 ? 7.621 -13.797 5.777 1 88.75 44 LEU B CA 1
ATOM 1599 C C . LEU B 1 44 ? 7.219 -15.203 5.348 1 88.75 44 LEU B C 1
ATOM 1601 O O . LEU B 1 44 ? 8.016 -16.141 5.449 1 88.75 44 LEU B O 1
ATOM 1605 N N . GLU B 1 45 ? 6.016 -15.312 4.871 1 89.44 45 GLU B N 1
ATOM 1606 C CA . GLU B 1 45 ? 5.473 -16.625 4.52 1 89.44 45 GLU B CA 1
ATOM 1607 C C . GLU B 1 45 ? 6.152 -17.188 3.271 1 89.44 45 GLU B C 1
ATOM 1609 O O . GLU B 1 45 ? 6.199 -18.406 3.078 1 89.44 45 GLU B O 1
ATOM 1614 N N . MET B 1 46 ? 6.684 -16.328 2.438 1 88.69 46 MET B N 1
ATOM 1615 C CA . MET B 1 46 ? 7.293 -16.75 1.181 1 88.69 46 MET B CA 1
ATOM 1616 C C . MET B 1 46 ? 8.758 -17.125 1.388 1 88.69 46 MET B C 1
ATOM 1618 O O . MET B 1 46 ? 9.414 -17.609 0.46 1 88.69 46 MET B O 1
ATOM 1622 N N . ALA B 1 47 ? 9.242 -17.062 2.512 1 85.81 47 ALA B N 1
ATOM 1623 C CA . ALA B 1 47 ? 10.641 -17.312 2.842 1 85.81 47 ALA B CA 1
ATOM 1624 C C . ALA B 1 47 ? 11.07 -18.719 2.41 1 85.81 47 ALA B C 1
ATOM 1626 O O . ALA B 1 47 ? 12.141 -18.891 1.819 1 85.81 47 ALA B O 1
ATOM 1627 N N . PRO B 1 48 ? 10.234 -19.672 2.633 1 85.75 48 PRO B N 1
ATOM 1628 C CA . PRO B 1 48 ? 10.641 -21.031 2.26 1 85.75 48 PRO B CA 1
ATOM 1629 C C . PRO B 1 48 ? 10.891 -21.172 0.763 1 85.75 48 PRO B C 1
ATOM 1631 O O . PRO B 1 48 ? 11.602 -22.094 0.342 1 85.75 48 PRO B O 1
ATOM 1634 N N . LEU B 1 49 ? 10.297 -20.312 -0.03 1 86.44 49 LEU B N 1
ATOM 1635 C CA . LEU B 1 49 ? 10.492 -20.391 -1.475 1 86.44 49 LEU B CA 1
ATOM 1636 C C . LEU B 1 49 ? 11.812 -19.75 -1.88 1 86.44 49 LEU B C 1
ATOM 1638 O O . LEU B 1 49 ? 12.25 -19.891 -3.027 1 86.44 49 LEU B O 1
ATOM 1642 N N . GLY B 1 50 ? 12.422 -19.062 -0.923 1 85.75 50 GLY B N 1
ATOM 1643 C CA . GLY B 1 50 ? 13.664 -18.375 -1.231 1 85.75 50 GLY B CA 1
ATOM 1644 C C . GLY B 1 50 ? 13.469 -17.156 -2.123 1 85.75 50 GLY B C 1
ATOM 1645 O O . GLY B 1 50 ? 14.367 -16.781 -2.883 1 85.75 50 GLY B O 1
ATOM 1646 N N . LEU B 1 51 ? 12.297 -16.719 -2.258 1 86.56 51 LEU B N 1
ATOM 1647 C CA . LEU B 1 51 ? 11.961 -15.562 -3.084 1 86.56 51 LEU B CA 1
ATOM 1648 C C . LEU B 1 51 ? 11.633 -14.352 -2.221 1 86.56 51 LEU B C 1
ATOM 1650 O O . LEU B 1 51 ? 10.93 -14.469 -1.218 1 86.56 51 LEU B O 1
ATOM 1654 N N . THR B 1 52 ? 12.219 -13.219 -2.566 1 82.69 52 THR B N 1
ATOM 1655 C CA . THR B 1 52 ? 11.828 -11.953 -1.946 1 82.69 52 THR B CA 1
ATOM 1656 C C . THR B 1 52 ? 10.547 -11.414 -2.578 1 82.69 52 THR B C 1
ATOM 1658 O O . THR B 1 52 ? 10.078 -11.945 -3.584 1 82.69 52 THR B O 1
ATOM 1661 N N . ALA B 1 53 ? 10.016 -10.344 -1.938 1 79.75 53 ALA B N 1
ATOM 1662 C CA . ALA B 1 53 ? 8.812 -9.711 -2.482 1 79.75 53 ALA B CA 1
ATOM 1663 C C . ALA B 1 53 ? 9.039 -9.266 -3.926 1 79.75 53 ALA B C 1
ATOM 1665 O O . ALA B 1 53 ? 8.156 -9.43 -4.773 1 79.75 53 ALA B O 1
ATOM 1666 N N . MET B 1 54 ? 10.188 -8.781 -4.113 1 83.44 54 MET B N 1
ATOM 1667 C CA . MET B 1 54 ? 10.523 -8.281 -5.441 1 83.44 54 MET B CA 1
ATOM 1668 C C . MET B 1 54 ? 10.641 -9.422 -6.441 1 83.44 54 MET B C 1
ATOM 1670 O O . MET B 1 54 ? 10.656 -9.195 -7.652 1 83.44 54 MET B O 1
ATOM 1674 N N . GLN B 1 55 ? 10.664 -10.562 -5.938 1 89 55 GLN B N 1
ATOM 1675 C CA . GLN B 1 55 ? 10.883 -11.695 -6.828 1 89 55 GLN B CA 1
ATOM 1676 C C . GLN B 1 55 ? 9.594 -12.492 -7.035 1 89 55 GLN B C 1
ATOM 1678 O O . GLN B 1 55 ? 9.25 -12.852 -8.164 1 89 55 GLN B O 1
ATOM 1683 N N . TRP B 1 56 ? 8.883 -12.766 -6.02 1 89.62 56 TRP B N 1
ATOM 1684 C CA . TRP B 1 56 ? 7.738 -13.656 -6.191 1 89.62 56 TRP B CA 1
ATOM 1685 C C . TRP B 1 56 ? 6.594 -12.945 -6.898 1 89.62 56 TRP B C 1
ATOM 1687 O O . TRP B 1 56 ? 5.789 -13.578 -7.586 1 89.62 56 TRP B O 1
ATOM 1697 N N . ARG B 1 57 ? 6.445 -11.656 -6.734 1 88.81 57 ARG B N 1
ATOM 1698 C CA . ARG B 1 57 ? 5.348 -10.922 -7.355 1 88.81 57 ARG B CA 1
ATOM 1699 C C . ARG B 1 57 ? 5.434 -11 -8.875 1 88.81 57 ARG B C 1
ATOM 1701 O O . ARG B 1 57 ? 4.473 -11.398 -9.539 1 88.81 57 ARG B O 1
ATOM 1708 N N . PRO B 1 58 ? 6.59 -10.633 -9.422 1 90.88 58 PRO B N 1
ATOM 1709 C CA . PRO B 1 58 ? 6.68 -10.789 -10.883 1 90.88 58 PRO B CA 1
ATOM 1710 C C . PRO B 1 58 ? 6.465 -12.234 -11.336 1 90.88 58 PRO B C 1
ATOM 1712 O O . PRO B 1 58 ? 5.832 -12.469 -12.367 1 90.88 58 PRO B O 1
ATOM 1715 N N . LEU B 1 59 ? 6.98 -13.156 -10.594 1 91.5 59 LEU B N 1
ATOM 1716 C CA . LEU B 1 59 ? 6.812 -14.562 -10.938 1 91.5 59 LEU B CA 1
ATOM 1717 C C . LEU B 1 59 ? 5.336 -14.938 -10.977 1 91.5 59 LEU B C 1
ATOM 1719 O O . LEU B 1 59 ? 4.887 -15.625 -11.898 1 91.5 59 LEU B O 1
ATOM 1723 N N . ALA B 1 60 ? 4.656 -14.531 -10.023 1 88.5 60 ALA B N 1
ATOM 1724 C CA . ALA B 1 60 ? 3.223 -14.797 -9.938 1 88.5 60 ALA B CA 1
ATOM 1725 C C . ALA B 1 60 ? 2.471 -14.148 -11.094 1 88.5 60 ALA B C 1
ATOM 1727 O O . ALA B 1 60 ? 1.556 -14.75 -11.664 1 88.5 60 ALA B O 1
ATOM 1728 N N . MET B 1 61 ? 2.807 -12.953 -11.43 1 88.25 61 MET B N 1
ATOM 1729 C CA . MET B 1 61 ? 2.135 -12.211 -12.492 1 88.25 61 MET B CA 1
ATOM 1730 C C . MET B 1 61 ? 2.367 -12.867 -13.844 1 88.25 61 MET B C 1
ATOM 1732 O O . MET B 1 61 ? 1.447 -12.969 -14.656 1 88.25 61 MET B O 1
ATOM 1736 N N . ILE B 1 62 ? 3.525 -13.289 -14.039 1 91.06 62 ILE B N 1
ATOM 1737 C CA . ILE B 1 62 ? 3.85 -13.969 -15.289 1 91.06 62 ILE B CA 1
ATOM 1738 C C . ILE B 1 62 ? 3.094 -15.297 -15.367 1 91.06 62 ILE B C 1
ATOM 1740 O O . ILE B 1 62 ? 2.49 -15.609 -16.391 1 91.06 62 ILE B O 1
ATOM 1744 N N . ALA B 1 63 ? 3.135 -16 -14.289 1 89.62 63 ALA B N 1
ATOM 1745 C CA . ALA B 1 63 ? 2.49 -17.312 -14.227 1 89.62 63 ALA B CA 1
ATOM 1746 C C . ALA B 1 63 ? 0.993 -17.203 -14.5 1 89.62 63 ALA B C 1
ATOM 1748 O O . ALA B 1 63 ? 0.398 -18.094 -15.117 1 89.62 63 ALA B O 1
ATOM 1749 N N . SER B 1 64 ? 0.411 -16.141 -14.062 1 84.19 64 SER B N 1
ATOM 1750 C CA . SER B 1 64 ? -1.026 -15.945 -14.227 1 84.19 64 SER B CA 1
ATOM 1751 C C . SER B 1 64 ? -1.355 -15.328 -15.578 1 84.19 64 SER B C 1
ATOM 1753 O O . SER B 1 64 ? -2.527 -15.156 -15.922 1 84.19 64 SER B O 1
ATOM 1755 N N . GLY B 1 65 ? -0.359 -14.875 -16.344 1 84.94 65 GLY B N 1
ATOM 1756 C CA . GLY B 1 65 ? -0.562 -14.305 -17.672 1 84.94 65 GLY B CA 1
ATOM 1757 C C . GLY B 1 65 ? -0.932 -12.836 -17.625 1 84.94 65 GLY B C 1
ATOM 1758 O O . GLY B 1 65 ? -1.359 -12.266 -18.641 1 84.94 65 GLY B O 1
ATOM 1759 N N . ARG B 1 66 ? -0.74 -12.219 -16.531 1 82 66 ARG B N 1
ATOM 1760 C CA . ARG B 1 66 ? -1.124 -10.82 -16.375 1 82 66 ARG B CA 1
ATOM 1761 C C . ARG B 1 66 ? -0.108 -9.898 -17.047 1 82 66 ARG B C 1
ATOM 1763 O O . ARG B 1 66 ? -0.455 -8.797 -17.484 1 82 66 ARG B O 1
ATOM 1770 N N . ALA B 1 67 ? 1.017 -10.305 -17.094 1 88.38 67 ALA B N 1
ATOM 1771 C CA . ALA B 1 67 ? 2.1 -9.531 -17.688 1 88.38 67 ALA B CA 1
ATOM 1772 C C . ALA B 1 67 ? 3.217 -10.438 -18.188 1 88.38 67 ALA B C 1
ATOM 1774 O O . ALA B 1 67 ? 3.504 -11.469 -17.578 1 88.38 67 ALA B O 1
ATOM 1775 N N . ASP B 1 68 ? 3.744 -10.023 -19.281 1 92.31 68 ASP B N 1
ATOM 1776 C CA . ASP B 1 68 ? 4.848 -10.852 -19.766 1 92.31 68 ASP B CA 1
ATOM 1777 C C . ASP B 1 68 ? 5.961 -9.992 -20.344 1 92.31 68 ASP B C 1
ATOM 1779 O O . ASP B 1 68 ? 6.812 -10.484 -21.094 1 92.31 68 ASP B O 1
ATOM 1783 N N . THR B 1 69 ? 5.867 -8.648 -20.078 1 94.5 69 THR B N 1
ATOM 1784 C CA . THR B 1 69 ? 6.961 -7.766 -20.469 1 94.5 69 THR B CA 1
ATOM 1785 C C . THR B 1 69 ? 7.527 -7.043 -19.25 1 94.5 69 THR B C 1
ATOM 1787 O O . THR B 1 69 ? 6.809 -6.809 -18.266 1 94.5 69 THR B O 1
ATOM 1790 N N . PRO B 1 70 ? 8.805 -6.707 -19.359 1 93.81 70 PRO B N 1
ATOM 1791 C CA . PRO B 1 70 ? 9.383 -5.949 -18.25 1 93.81 70 PRO B CA 1
ATOM 1792 C C . PRO B 1 70 ? 8.641 -4.648 -17.969 1 93.81 70 PRO B C 1
ATOM 1794 O O . PRO B 1 70 ? 8.43 -4.297 -16.797 1 93.81 70 PRO B O 1
ATOM 1797 N N . ALA B 1 71 ? 8.172 -4.027 -19 1 92.75 71 ALA B N 1
ATOM 1798 C CA . ALA B 1 71 ? 7.477 -2.752 -18.844 1 92.75 71 ALA B CA 1
ATOM 1799 C C . ALA B 1 71 ? 6.141 -2.938 -18.141 1 92.75 71 ALA B C 1
ATOM 1801 O O . ALA B 1 71 ? 5.801 -2.174 -17.234 1 92.75 71 ALA B O 1
ATOM 1802 N N . GLU B 1 72 ? 5.41 -3.918 -18.531 1 92 72 GLU B N 1
ATOM 1803 C CA . GLU B 1 72 ? 4.129 -4.219 -17.891 1 92 72 GLU B CA 1
ATOM 1804 C C . GLU B 1 72 ? 4.32 -4.609 -16.422 1 92 72 GLU B C 1
ATOM 1806 O O . GLU B 1 72 ? 3.561 -4.172 -15.555 1 92 72 GLU B O 1
ATOM 1811 N N . LEU B 1 73 ? 5.289 -5.406 -16.172 1 92.56 73 LEU B N 1
ATOM 1812 C CA . LEU B 1 73 ? 5.582 -5.844 -14.812 1 92.56 73 LEU B CA 1
ATOM 1813 C C . LEU B 1 73 ? 5.945 -4.656 -13.922 1 92.56 73 LEU B C 1
ATOM 1815 O O . LEU B 1 73 ? 5.438 -4.531 -12.805 1 92.56 73 LEU B O 1
ATOM 1819 N N . ALA B 1 74 ? 6.789 -3.785 -14.438 1 92.12 74 ALA B N 1
ATOM 1820 C CA . ALA B 1 74 ? 7.207 -2.602 -13.688 1 92.12 74 ALA B CA 1
ATOM 1821 C C . ALA B 1 74 ? 6.008 -1.719 -13.344 1 92.12 74 ALA B C 1
ATOM 1823 O O . ALA B 1 74 ? 5.875 -1.254 -12.211 1 92.12 74 ALA B O 1
ATOM 1824 N N . ARG B 1 75 ? 5.137 -1.58 -14.266 1 86.31 75 ARG B N 1
ATOM 1825 C CA . ARG B 1 75 ? 3.949 -0.749 -14.102 1 86.31 75 ARG B CA 1
ATOM 1826 C C . ARG B 1 75 ? 3.004 -1.347 -13.062 1 86.31 75 ARG B C 1
ATOM 1828 O O . ARG B 1 75 ? 2.557 -0.65 -12.148 1 86.31 75 ARG B O 1
ATOM 1835 N N . LEU B 1 76 ? 2.771 -2.619 -13.164 1 81.56 76 LEU B N 1
ATOM 1836 C CA . LEU B 1 76 ? 1.797 -3.283 -12.305 1 81.56 76 LEU B CA 1
ATOM 1837 C C . LEU B 1 76 ? 2.316 -3.395 -10.875 1 81.56 76 LEU B C 1
ATOM 1839 O O . LEU B 1 76 ? 1.54 -3.312 -9.922 1 81.56 76 LEU B O 1
ATOM 1843 N N . ILE B 1 77 ? 3.6 -3.617 -10.695 1 83.31 77 ILE B N 1
ATOM 1844 C CA . ILE B 1 77 ? 4.195 -3.783 -9.375 1 83.31 77 ILE B CA 1
ATOM 1845 C C . ILE B 1 77 ? 4.555 -2.416 -8.797 1 83.31 77 ILE B C 1
ATOM 1847 O O . ILE B 1 77 ? 4.812 -2.291 -7.602 1 83.31 77 ILE B O 1
ATOM 1851 N N . ASN B 1 78 ? 4.5 -1.362 -9.625 1 80.19 78 ASN B N 1
ATOM 1852 C CA . ASN B 1 78 ? 4.77 0.021 -9.242 1 80.19 78 ASN B CA 1
ATOM 1853 C C . ASN B 1 78 ? 6.215 0.203 -8.789 1 80.19 78 ASN B C 1
ATOM 1855 O O . ASN B 1 78 ? 6.469 0.742 -7.711 1 80.19 78 ASN B O 1
ATOM 1859 N N . VAL B 1 79 ? 7.129 -0.208 -9.617 1 84.38 79 VAL B N 1
ATOM 1860 C CA . VAL B 1 79 ? 8.562 0.029 -9.453 1 84.38 79 VAL B CA 1
ATOM 1861 C C . VAL B 1 79 ? 9.141 0.59 -10.75 1 84.38 79 VAL B C 1
ATOM 1863 O O . VAL B 1 79 ? 8.492 0.539 -11.797 1 84.38 79 VAL B O 1
ATOM 1866 N N . ASP B 1 80 ? 10.242 1.205 -10.602 1 87.25 80 ASP B N 1
ATOM 1867 C CA . ASP B 1 80 ? 10.859 1.734 -11.812 1 87.25 80 ASP B CA 1
ATOM 1868 C C . ASP B 1 80 ? 11.438 0.611 -12.664 1 87.25 80 ASP B C 1
ATOM 1870 O O . ASP B 1 80 ? 11.688 -0.49 -12.172 1 87.25 80 ASP B O 1
ATOM 1874 N N . THR B 1 81 ? 11.664 0.948 -13.914 1 90.62 81 THR B N 1
ATOM 1875 C CA . THR B 1 81 ? 12.078 -0.04 -14.906 1 90.62 81 THR B CA 1
ATOM 1876 C C . THR B 1 81 ? 13.445 -0.615 -14.555 1 90.62 81 THR B C 1
ATOM 1878 O O . THR B 1 81 ? 13.711 -1.796 -14.797 1 90.62 81 THR B O 1
ATOM 1881 N N . GLY B 1 82 ? 14.305 0.205 -14.055 1 92.62 82 GLY B N 1
ATOM 1882 C CA . GLY B 1 82 ? 15.617 -0.278 -13.656 1 92.62 82 GLY B CA 1
ATOM 1883 C C . GLY B 1 82 ? 15.562 -1.315 -12.555 1 92.62 82 GLY B C 1
ATOM 1884 O O . GLY B 1 82 ? 16.234 -2.348 -12.633 1 92.62 82 GLY B O 1
ATOM 1885 N N . ALA B 1 83 ? 14.789 -1.065 -11.57 1 90.56 83 ALA B N 1
ATOM 1886 C CA . ALA B 1 83 ? 14.578 -2.006 -10.469 1 90.56 83 ALA B CA 1
ATOM 1887 C C . ALA B 1 83 ? 13.977 -3.312 -10.977 1 90.56 83 ALA B C 1
ATOM 1889 O O . ALA B 1 83 ? 14.383 -4.395 -10.547 1 90.56 83 ALA B O 1
ATOM 1890 N N . MET B 1 84 ? 13.031 -3.211 -11.867 1 94.38 84 MET B N 1
ATOM 1891 C CA . MET B 1 84 ? 12.398 -4.398 -12.43 1 94.38 84 MET B CA 1
ATOM 1892 C C . MET B 1 84 ? 13.414 -5.23 -13.211 1 94.38 84 MET B C 1
ATOM 1894 O O . MET B 1 84 ? 13.438 -6.457 -13.094 1 94.38 84 MET B O 1
ATOM 1898 N N . THR B 1 85 ? 14.242 -4.539 -13.977 1 94.44 85 THR B N 1
ATOM 1899 C CA . THR B 1 85 ? 15.266 -5.238 -14.75 1 94.44 85 THR B CA 1
ATOM 1900 C C . THR B 1 85 ? 16.203 -6.004 -13.828 1 94.44 85 THR B C 1
ATOM 1902 O O . THR B 1 85 ? 16.516 -7.172 -14.07 1 94.44 85 THR B O 1
ATOM 1905 N N . ARG B 1 86 ? 16.562 -5.363 -12.805 1 94.94 86 ARG B N 1
ATOM 1906 C CA . ARG B 1 86 ? 17.453 -6.008 -11.836 1 94.94 86 ARG B CA 1
ATOM 1907 C C . ARG B 1 86 ? 16.781 -7.234 -11.219 1 94.94 86 ARG B C 1
ATOM 1909 O O . ARG B 1 86 ? 17.438 -8.266 -11.023 1 94.94 86 ARG B O 1
ATOM 1916 N N . THR B 1 87 ? 15.594 -7.109 -10.922 1 95.06 87 THR B N 1
ATOM 1917 C CA . THR B 1 87 ? 14.836 -8.219 -10.367 1 95.06 87 THR B CA 1
ATOM 1918 C C . THR B 1 87 ? 14.758 -9.375 -11.352 1 95.06 87 THR B C 1
ATOM 1920 O O . THR B 1 87 ? 14.984 -10.531 -10.984 1 95.06 87 THR B O 1
ATOM 1923 N N . LEU B 1 88 ? 14.477 -9.047 -12.57 1 96 88 LEU B N 1
ATOM 1924 C CA . LEU B 1 88 ? 14.375 -10.07 -13.602 1 96 88 LEU B CA 1
ATOM 1925 C C . LEU B 1 88 ? 15.727 -10.734 -13.844 1 96 88 LEU B C 1
ATOM 1927 O O . LEU B 1 88 ? 15.789 -11.938 -14.086 1 96 88 LEU B O 1
ATOM 1931 N N . ASP B 1 89 ? 16.781 -9.93 -13.773 1 96.31 89 ASP B N 1
ATOM 1932 C CA . ASP B 1 89 ? 18.125 -10.484 -13.891 1 96.31 89 ASP B CA 1
ATOM 1933 C C . ASP B 1 89 ? 18.391 -11.531 -12.812 1 96.31 89 ASP B C 1
ATOM 1935 O O . ASP B 1 89 ? 18.922 -12.609 -13.102 1 96.31 89 ASP B O 1
ATOM 1939 N N . ARG B 1 90 ? 17.969 -11.219 -11.672 1 95.31 90 ARG B N 1
ATOM 1940 C CA . ARG B 1 90 ? 18.172 -12.125 -10.547 1 95.31 90 ARG B CA 1
ATOM 1941 C C . ARG B 1 90 ? 17.359 -13.398 -10.719 1 95.31 90 ARG B C 1
ATOM 1943 O O . ARG B 1 90 ? 17.859 -14.5 -10.461 1 95.31 90 ARG B O 1
ATOM 1950 N N . LEU B 1 91 ? 16.141 -13.297 -11.164 1 96.12 91 LEU B N 1
ATOM 1951 C CA . LEU B 1 91 ? 15.266 -14.445 -11.375 1 96.12 91 LEU B CA 1
ATOM 1952 C C . LEU B 1 91 ? 15.773 -15.32 -12.516 1 96.12 91 LEU B C 1
ATOM 1954 O O . LEU B 1 91 ? 15.68 -16.547 -12.461 1 96.12 91 LEU B O 1
ATOM 1958 N N . GLU B 1 92 ? 16.281 -14.656 -13.523 1 96.62 92 GLU B N 1
ATOM 1959 C CA . GLU B 1 92 ? 16.875 -15.391 -14.633 1 96.62 92 GLU B CA 1
ATOM 1960 C C . GLU B 1 92 ? 18.125 -16.141 -14.195 1 96.62 92 GLU B C 1
ATOM 1962 O O . GLU B 1 92 ? 18.328 -17.297 -14.586 1 96.62 92 GLU B O 1
ATOM 1967 N N . ALA B 1 93 ? 18.906 -15.492 -13.406 1 96 93 ALA B N 1
ATOM 1968 C CA . ALA B 1 93 ? 20.109 -16.109 -12.875 1 96 93 ALA B CA 1
ATOM 1969 C C . ALA B 1 93 ? 19.781 -17.344 -12.023 1 96 93 ALA B C 1
ATOM 1971 O O . ALA B 1 93 ? 20.531 -18.312 -12.008 1 96 93 ALA B O 1
ATOM 1972 N N . LYS B 1 94 ? 18.625 -17.344 -11.391 1 94.5 94 LYS B N 1
ATOM 1973 C CA . LYS B 1 94 ? 18.156 -18.453 -10.57 1 94.5 94 LYS B CA 1
ATOM 1974 C C . LYS B 1 94 ? 17.531 -19.547 -11.43 1 94.5 94 LYS B C 1
ATOM 1976 O O . LYS B 1 94 ? 17.109 -20.578 -10.914 1 94.5 94 LYS B O 1
ATOM 1981 N N . GLY B 1 95 ? 17.422 -19.203 -12.734 1 96.12 95 GLY B N 1
ATOM 1982 C CA . GLY B 1 95 ? 16.875 -20.188 -13.672 1 96.12 95 GLY B CA 1
ATOM 1983 C C . GLY B 1 95 ? 15.367 -20.25 -13.648 1 96.12 95 GLY B C 1
ATOM 1984 O O . GLY B 1 95 ? 14.781 -21.266 -14.062 1 96.12 95 GLY B O 1
ATOM 1985 N N . LEU B 1 96 ? 14.656 -19.25 -13.203 1 96.5 96 LEU B N 1
ATOM 1986 C CA . LEU B 1 96 ? 13.211 -19.312 -13 1 96.5 96 LEU B CA 1
ATOM 1987 C C . LEU B 1 96 ? 12.469 -18.703 -14.18 1 96.5 96 LEU B C 1
ATOM 1989 O O . LEU B 1 96 ? 11.273 -18.969 -14.367 1 96.5 96 LEU B O 1
ATOM 1993 N N . LEU B 1 97 ? 13.148 -17.828 -14.867 1 97.5 97 LEU B N 1
ATOM 1994 C CA . LEU B 1 97 ? 12.516 -17.25 -16.047 1 97.5 97 LEU B CA 1
ATOM 1995 C C . LEU B 1 97 ? 13.539 -17.031 -17.156 1 97.5 97 LEU B C 1
ATOM 1997 O O . LEU B 1 97 ? 14.742 -17.156 -16.938 1 97.5 97 LEU B O 1
ATOM 2001 N N . ARG B 1 98 ? 13.125 -16.797 -18.359 1 97.12 98 ARG B N 1
ATOM 2002 C CA . ARG B 1 98 ? 13.961 -16.438 -19.5 1 97.12 98 ARG B CA 1
ATOM 2003 C C . ARG B 1 98 ? 13.312 -15.352 -20.344 1 97.12 98 ARG B C 1
ATOM 2005 O O . ARG B 1 98 ? 12.086 -15.203 -20.344 1 97.12 98 ARG B O 1
ATOM 2012 N N . ARG B 1 99 ? 14.164 -14.602 -20.953 1 95.44 99 ARG B N 1
ATOM 2013 C CA . ARG B 1 99 ? 13.711 -13.578 -21.891 1 95.44 99 ARG B CA 1
ATOM 2014 C C . ARG B 1 99 ? 13.695 -14.102 -23.328 1 95.44 99 ARG B C 1
ATOM 2016 O O . ARG B 1 99 ? 14.625 -14.781 -23.75 1 95.44 99 ARG B O 1
ATOM 2023 N N . VAL B 1 100 ? 12.578 -13.797 -23.922 1 94.38 100 VAL B N 1
ATOM 2024 C CA . VAL B 1 100 ? 12.438 -14.242 -25.297 1 94.38 100 VAL B CA 1
ATOM 2025 C C . VAL B 1 100 ? 11.961 -13.078 -26.172 1 94.38 100 VAL B C 1
ATOM 2027 O O . VAL B 1 100 ? 11.094 -12.305 -25.75 1 94.38 100 VAL B O 1
ATOM 2030 N N . ARG B 1 101 ? 12.531 -12.969 -27.281 1 91.5 101 ARG B N 1
ATOM 2031 C CA . ARG B 1 101 ? 12.086 -11.93 -28.203 1 91.5 101 ARG B CA 1
ATOM 2032 C C . ARG B 1 101 ? 10.758 -12.297 -28.859 1 91.5 101 ARG B C 1
ATOM 2034 O O . ARG B 1 101 ? 10.562 -13.445 -29.266 1 91.5 101 ARG B O 1
ATOM 2041 N N . SER B 1 102 ? 9.859 -11.227 -28.906 1 89.06 102 SER B N 1
ATOM 2042 C CA . SER B 1 102 ? 8.555 -11.453 -29.531 1 89.06 102 SER B CA 1
ATOM 2043 C C . SER B 1 102 ? 8.695 -11.742 -31.016 1 89.06 102 SER B C 1
ATOM 2045 O O . SER B 1 102 ? 9.508 -11.125 -31.703 1 89.06 102 SER B O 1
ATOM 2047 N N . GLN B 1 103 ? 7.922 -12.695 -31.406 1 87.69 103 GLN B N 1
ATOM 2048 C CA . GLN B 1 103 ? 7.898 -13.008 -32.844 1 87.69 103 GLN B CA 1
ATOM 2049 C C . GLN B 1 103 ? 7.09 -11.969 -33.594 1 87.69 103 GLN B C 1
ATOM 2051 O O . GLN B 1 103 ? 7.355 -11.727 -34.781 1 87.69 103 GLN B O 1
ATOM 2056 N N . GLU B 1 104 ? 6.113 -11.375 -32.938 1 88.94 104 GLU B N 1
ATOM 2057 C CA . GLU B 1 104 ? 5.238 -10.375 -33.562 1 88.94 104 GLU B CA 1
ATOM 2058 C C . GLU B 1 104 ? 5.938 -9.023 -33.656 1 88.94 104 GLU B C 1
ATOM 2060 O O . GLU B 1 104 ? 5.805 -8.336 -34.688 1 88.94 104 GLU B O 1
ATOM 2065 N N . ASP B 1 105 ? 6.547 -8.672 -32.75 1 88.81 105 ASP B N 1
ATOM 2066 C CA . ASP B 1 105 ? 7.328 -7.438 -32.688 1 88.81 105 ASP B CA 1
ATOM 2067 C C . ASP B 1 105 ? 8.703 -7.688 -32.094 1 88.81 105 ASP B C 1
ATOM 2069 O O . ASP B 1 105 ? 8.852 -7.762 -30.859 1 88.81 105 ASP B O 1
ATOM 2073 N N . ARG B 1 106 ? 9.711 -7.809 -32.875 1 86.25 106 ARG B N 1
ATOM 2074 C CA . ARG B 1 106 ? 11.055 -8.211 -32.438 1 86.25 106 ARG B CA 1
ATOM 2075 C C . ARG B 1 106 ? 11.664 -7.18 -31.5 1 86.25 106 ARG B C 1
ATOM 2077 O O . ARG B 1 106 ? 12.664 -7.461 -30.828 1 86.25 106 ARG B O 1
ATOM 2084 N N . ARG B 1 107 ? 11.047 -6.066 -31.375 1 86.12 107 ARG B N 1
ATOM 2085 C CA . ARG B 1 107 ? 11.539 -5.047 -30.453 1 86.12 107 ARG B CA 1
ATOM 2086 C C . ARG B 1 107 ? 11.07 -5.312 -29.031 1 86.12 107 ARG B C 1
ATOM 2088 O O . ARG B 1 107 ? 11.609 -4.75 -28.078 1 86.12 107 ARG B O 1
ATOM 2095 N N . VAL B 1 108 ? 10.164 -6.199 -29.047 1 89.88 108 VAL B N 1
ATOM 2096 C CA . VAL B 1 108 ? 9.555 -6.453 -27.734 1 89.88 108 VAL B CA 1
ATOM 2097 C C . VAL B 1 108 ? 10.172 -7.699 -27.109 1 89.88 108 VAL B C 1
ATOM 2099 O O . VAL B 1 108 ? 10.289 -8.742 -27.766 1 89.88 108 VAL B O 1
ATOM 2102 N N . ILE B 1 109 ? 10.648 -7.516 -25.938 1 92.69 109 ILE B N 1
ATOM 2103 C CA . ILE B 1 109 ? 11.141 -8.641 -25.156 1 92.69 109 ILE B CA 1
ATOM 2104 C C . ILE B 1 109 ? 10.023 -9.188 -24.266 1 92.69 109 ILE B C 1
ATOM 2106 O O . ILE B 1 109 ? 9.383 -8.438 -23.531 1 92.69 109 ILE B O 1
ATOM 2110 N N . LYS B 1 110 ? 9.797 -10.539 -24.406 1 95.5 110 LYS B N 1
ATOM 2111 C CA . LYS B 1 110 ? 8.812 -11.211 -23.562 1 95.5 110 LYS B CA 1
ATOM 2112 C C . LYS B 1 110 ? 9.5 -12.055 -22.5 1 95.5 110 LYS B C 1
ATOM 2114 O O . LYS B 1 110 ? 10.625 -12.531 -22.688 1 95.5 110 LYS B O 1
ATOM 2119 N N . ILE B 1 111 ? 8.773 -12.211 -21.406 1 96.81 111 ILE B N 1
ATOM 2120 C CA . ILE B 1 111 ? 9.289 -13.016 -20.297 1 96.81 111 ILE B CA 1
ATOM 2121 C C . ILE B 1 111 ? 8.477 -14.305 -20.172 1 96.81 111 ILE B C 1
ATOM 2123 O O . ILE B 1 111 ? 7.242 -14.266 -20.156 1 96.81 111 ILE B O 1
ATOM 2127 N N . GLU B 1 112 ? 9.203 -15.383 -20.141 1 96.06 112 GLU B N 1
ATOM 2128 C CA . GLU B 1 112 ? 8.57 -16.688 -19.953 1 96.06 112 GLU B CA 1
ATOM 2129 C C . GLU B 1 112 ? 9.172 -17.422 -18.75 1 96.06 112 GLU B C 1
ATOM 2131 O O . GLU B 1 112 ? 10.367 -17.312 -18.484 1 96.06 112 GLU B O 1
ATOM 2136 N N . LEU B 1 113 ? 8.281 -18.188 -18.125 1 96.88 113 LEU B N 1
ATOM 2137 C CA . LEU B 1 113 ? 8.781 -19 -17.016 1 96.88 113 LEU B CA 1
ATOM 2138 C C . LEU B 1 113 ? 9.422 -20.281 -17.531 1 96.88 113 LEU B C 1
ATOM 2140 O O . LEU B 1 113 ? 8.93 -20.891 -18.484 1 96.88 113 LEU B O 1
ATOM 2144 N N . THR B 1 114 ? 10.547 -20.672 -16.859 1 97.31 114 THR B N 1
ATOM 2145 C CA . THR B 1 114 ? 11.078 -22.016 -17.062 1 97.31 114 THR B CA 1
ATOM 2146 C C . THR B 1 114 ? 10.234 -23.047 -16.328 1 97.31 114 THR B C 1
ATOM 2148 O O . THR B 1 114 ? 9.359 -22.688 -15.531 1 97.31 114 THR B O 1
ATOM 2151 N N . PRO B 1 115 ? 10.438 -24.359 -16.625 1 96.62 115 PRO B N 1
ATOM 2152 C CA . PRO B 1 115 ? 9.734 -25.391 -15.852 1 96.62 115 PRO B CA 1
ATOM 2153 C C . PRO B 1 115 ? 9.938 -25.234 -14.344 1 96.62 115 PRO B C 1
ATOM 2155 O O . PRO B 1 115 ? 8.984 -25.391 -13.57 1 96.62 115 PRO B O 1
ATOM 2158 N N . GLU B 1 116 ? 11.125 -24.891 -14.016 1 95.12 116 GLU B N 1
ATOM 2159 C CA . GLU B 1 116 ? 11.414 -24.656 -12.602 1 95.12 116 GLU B CA 1
ATOM 2160 C C . GLU B 1 116 ? 10.664 -23.422 -12.086 1 95.12 116 GLU B C 1
ATOM 2162 O O . GLU B 1 116 ? 10.125 -23.453 -10.977 1 95.12 116 GLU B O 1
ATOM 2167 N N . GLY B 1 117 ? 10.641 -22.406 -12.906 1 94.81 117 GLY B N 1
ATOM 2168 C CA . GLY B 1 117 ? 9.898 -21.203 -12.562 1 94.81 117 GLY B CA 1
ATOM 2169 C C . GLY B 1 117 ? 8.414 -21.453 -12.398 1 94.81 117 GLY B C 1
ATOM 2170 O O . GLY B 1 117 ? 7.785 -20.906 -11.484 1 94.81 117 GLY B O 1
ATOM 2171 N N . GLN B 1 118 ? 7.91 -22.281 -13.219 1 94.38 118 GLN B N 1
ATOM 2172 C CA . GLN B 1 118 ? 6.496 -22.625 -13.156 1 94.38 118 GLN B CA 1
ATOM 2173 C C . GLN B 1 118 ? 6.18 -23.406 -11.883 1 94.38 118 GLN B C 1
ATOM 2175 O O . GLN B 1 118 ? 5.152 -23.172 -11.242 1 94.38 118 GLN B O 1
ATOM 2180 N N . THR B 1 119 ? 7.035 -24.328 -11.586 1 92.5 119 THR B N 1
ATOM 2181 C CA . THR B 1 119 ? 6.859 -25.141 -10.383 1 92.5 119 THR B CA 1
ATOM 2182 C C . THR B 1 119 ? 6.844 -24.25 -9.141 1 92.5 119 THR B C 1
ATOM 2184 O O . THR B 1 119 ? 5.977 -24.406 -8.281 1 92.5 119 THR B O 1
ATOM 2187 N N . LYS B 1 120 ? 7.691 -23.281 -9.086 1 90.69 120 LYS B N 1
ATOM 2188 C CA . LYS B 1 120 ? 7.754 -22.375 -7.949 1 90.69 120 LYS B CA 1
ATOM 2189 C C . LYS B 1 120 ? 6.539 -21.438 -7.918 1 90.69 120 LYS B C 1
ATOM 2191 O O . LYS B 1 120 ? 5.949 -21.219 -6.859 1 90.69 120 LYS B O 1
ATOM 2196 N N . ALA B 1 121 ? 6.168 -21 -9.07 1 90.5 121 ALA B N 1
ATOM 2197 C CA . ALA B 1 121 ? 5.047 -20.078 -9.188 1 90.5 121 ALA B CA 1
ATOM 2198 C C . ALA B 1 121 ? 3.744 -20.734 -8.734 1 90.5 121 ALA B C 1
ATOM 2200 O O . ALA B 1 121 ? 2.859 -20.062 -8.203 1 90.5 121 ALA B O 1
ATOM 2201 N N . ARG B 1 122 ? 3.625 -21.984 -8.891 1 88.69 122 ARG B N 1
ATOM 2202 C CA . ARG B 1 122 ? 2.4 -22.703 -8.562 1 88.69 122 ARG B CA 1
ATOM 2203 C C . ARG B 1 122 ? 2.184 -22.75 -7.055 1 88.69 122 ARG B C 1
ATOM 2205 O O . ARG B 1 122 ? 1.069 -23 -6.586 1 88.69 122 ARG B O 1
ATOM 2212 N N . GLU B 1 123 ? 3.24 -22.5 -6.324 1 89.5 123 GLU B N 1
ATOM 2213 C CA . GLU B 1 123 ? 3.154 -22.531 -4.867 1 89.5 123 GLU B CA 1
ATOM 2214 C C . GLU B 1 123 ? 2.721 -21.188 -4.305 1 89.5 123 GLU B C 1
ATOM 2216 O O . GLU B 1 123 ? 2.246 -21.109 -3.17 1 89.5 123 GLU B O 1
ATOM 2221 N N . ILE B 1 124 ? 2.816 -20.188 -5.051 1 89 124 ILE B N 1
ATOM 2222 C CA . ILE B 1 124 ? 2.668 -18.812 -4.578 1 89 124 ILE B CA 1
ATOM 2223 C C . ILE B 1 124 ? 1.219 -18.562 -4.176 1 89 124 ILE B C 1
ATOM 2225 O O . ILE B 1 124 ? 0.953 -18.016 -3.102 1 89 124 ILE B O 1
ATOM 2229 N N . PRO B 1 125 ? 0.183 -19.062 -4.934 1 87.19 125 PRO B N 1
ATOM 2230 C CA . PRO B 1 125 ? -1.213 -18.781 -4.594 1 87.19 125 PRO B CA 1
ATOM 2231 C C . PRO B 1 125 ? -1.604 -19.328 -3.221 1 87.19 125 PRO B C 1
ATOM 2233 O O . PRO B 1 125 ? -2.422 -18.719 -2.523 1 87.19 125 PRO B O 1
ATOM 2236 N N . ALA B 1 126 ? -1.006 -20.438 -2.869 1 88.62 126 ALA B N 1
ATOM 2237 C CA . ALA B 1 126 ? -1.321 -21.031 -1.569 1 88.62 126 ALA B CA 1
ATOM 2238 C C . ALA B 1 126 ? -0.88 -20.109 -0.43 1 88.62 126 ALA B C 1
ATOM 2240 O O . ALA B 1 126 ? -1.572 -19.984 0.583 1 88.62 126 ALA B O 1
ATOM 2241 N N . TYR B 1 127 ? 0.268 -19.469 -0.604 1 89.31 127 TYR B N 1
ATOM 2242 C CA . TYR B 1 127 ? 0.771 -18.562 0.411 1 89.31 127 TYR B CA 1
ATOM 2243 C C . TYR B 1 127 ? -0.066 -17.281 0.458 1 89.31 127 TYR B C 1
ATOM 2245 O O . TYR B 1 127 ? -0.332 -16.75 1.536 1 89.31 127 TYR B O 1
ATOM 2253 N N . ILE B 1 128 ? -0.481 -16.828 -0.684 1 89.31 128 ILE B N 1
ATOM 2254 C CA . ILE B 1 128 ? -1.338 -15.648 -0.745 1 89.31 128 ILE B CA 1
ATOM 2255 C C . ILE B 1 128 ? -2.654 -15.93 -0.025 1 89.31 128 ILE B C 1
ATOM 2257 O O . ILE B 1 128 ? -3.1 -15.133 0.803 1 89.31 128 ILE B O 1
ATOM 2261 N N . ALA B 1 129 ? -3.223 -17.078 -0.33 1 91.19 129 ALA B N 1
ATOM 2262 C CA . ALA B 1 129 ? -4.484 -17.453 0.299 1 91.19 129 ALA B CA 1
ATOM 2263 C C . ALA B 1 129 ? -4.34 -17.531 1.815 1 91.19 129 ALA B C 1
ATOM 2265 O O . ALA B 1 129 ? -5.211 -17.078 2.555 1 91.19 129 ALA B O 1
ATOM 2266 N N . LYS B 1 130 ? -3.279 -18.125 2.236 1 91.94 130 LYS B N 1
ATOM 2267 C CA . LYS B 1 130 ? -3.01 -18.266 3.664 1 91.94 130 LYS B CA 1
ATOM 2268 C C . LYS B 1 130 ? -2.977 -16.906 4.355 1 91.94 130 LYS B C 1
ATOM 2270 O O . LYS B 1 130 ? -3.627 -16.703 5.387 1 91.94 130 LYS B O 1
ATOM 2275 N N . VAL B 1 131 ? -2.291 -15.945 3.781 1 92.56 131 VAL B N 1
ATOM 2276 C CA . VAL B 1 131 ? -2.133 -14.617 4.367 1 92.56 131 VAL B CA 1
ATOM 2277 C C . VAL B 1 131 ? -3.469 -13.883 4.348 1 92.56 131 VAL B C 1
ATOM 2279 O O . VAL B 1 131 ? -3.844 -13.242 5.332 1 92.56 131 VAL B O 1
ATOM 2282 N N . LEU B 1 132 ? -4.176 -13.969 3.244 1 93.88 132 LEU B N 1
ATOM 2283 C CA . LEU B 1 132 ? -5.473 -13.305 3.133 1 93.88 132 LEU B CA 1
ATOM 2284 C C . LEU B 1 132 ? -6.453 -13.859 4.16 1 93.88 132 LEU B C 1
ATOM 2286 O O . LEU B 1 132 ? -7.137 -13.102 4.848 1 93.88 132 LEU B O 1
ATOM 2290 N N . ASN B 1 133 ? -6.469 -15.172 4.246 1 94.44 133 ASN B N 1
ATOM 2291 C CA . ASN B 1 133 ? -7.395 -15.805 5.176 1 94.44 133 ASN B CA 1
ATOM 2292 C C . ASN B 1 133 ? -7.059 -15.461 6.625 1 94.44 133 ASN B C 1
ATOM 2294 O O . ASN B 1 133 ? -7.953 -15.336 7.461 1 94.44 133 ASN B O 1
ATOM 2298 N N . HIS B 1 134 ? -5.805 -15.328 6.875 1 95.5 134 HIS B N 1
ATOM 2299 C CA . HIS B 1 134 ? -5.387 -14.898 8.203 1 95.5 134 HIS B CA 1
ATOM 2300 C C . HIS B 1 134 ? -5.93 -13.508 8.523 1 95.5 134 HIS B C 1
ATOM 2302 O O . HIS B 1 134 ? -6.469 -13.281 9.609 1 95.5 134 HIS B O 1
ATOM 2308 N N . HIS B 1 135 ? -5.852 -12.562 7.613 1 96.88 135 HIS B N 1
ATOM 2309 C CA . HIS B 1 135 ? -6.273 -11.188 7.816 1 96.88 135 HIS B CA 1
ATOM 2310 C C . HIS B 1 135 ? -7.793 -11.07 7.805 1 96.88 135 HIS B C 1
ATOM 2312 O O . HIS B 1 135 ? -8.344 -10.07 8.273 1 96.88 135 HIS B O 1
ATOM 2318 N N . LEU B 1 136 ? -8.461 -12.07 7.262 1 96.62 136 LEU B N 1
ATOM 2319 C CA . LEU B 1 136 ? -9.906 -12.008 7.113 1 96.62 136 LEU B CA 1
ATOM 232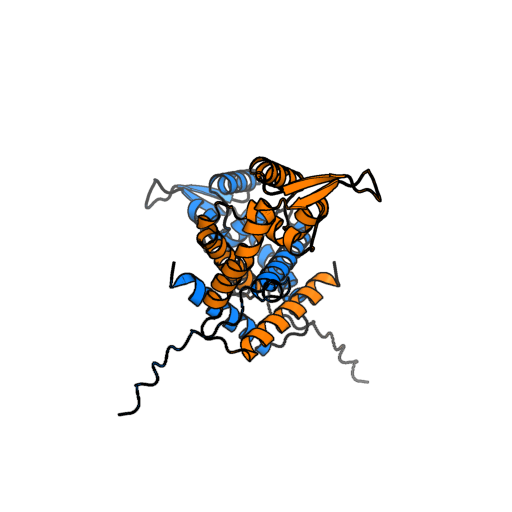0 C C . LEU B 1 136 ? -10.594 -12.961 8.094 1 96.62 136 LEU B C 1
ATOM 2322 O O . LEU B 1 136 ? -11.773 -13.266 7.938 1 96.62 136 LEU B O 1
ATOM 2326 N N . ARG B 1 137 ? -9.844 -13.492 9 1 95.69 137 ARG B N 1
ATOM 2327 C CA . ARG B 1 137 ? -10.43 -14.328 10.055 1 95.69 137 ARG B CA 1
ATOM 2328 C C . ARG B 1 137 ? -11.594 -13.609 10.734 1 95.69 137 ARG B C 1
ATOM 2330 O O . ARG B 1 137 ? -11.484 -12.43 11.07 1 95.69 137 ARG B O 1
ATOM 2337 N N . GLY B 1 138 ? -12.711 -14.344 10.852 1 95.81 138 GLY B N 1
ATOM 2338 C CA . GLY B 1 138 ? -13.875 -13.789 11.523 1 95.81 138 GLY B CA 1
ATOM 2339 C C . GLY B 1 138 ? -14.797 -13.023 10.594 1 95.81 138 GLY B C 1
ATOM 2340 O O . GLY B 1 138 ? -15.891 -12.609 10.992 1 95.81 138 GLY B O 1
ATOM 2341 N N . PHE B 1 139 ? -14.352 -12.812 9.383 1 97.19 139 PHE B N 1
ATOM 2342 C CA . PHE B 1 139 ? -15.211 -12.18 8.391 1 97.19 139 PHE B CA 1
ATOM 2343 C C . PHE B 1 139 ? -16.203 -13.188 7.809 1 97.19 139 PHE B C 1
ATOM 2345 O O . PHE B 1 139 ? -15.844 -14.336 7.559 1 97.19 139 PHE B O 1
ATOM 2352 N N . SER B 1 140 ? -17.406 -12.773 7.59 1 96.5 140 SER B N 1
ATOM 2353 C CA . SER B 1 140 ? -18.344 -13.57 6.801 1 96.5 140 SER B CA 1
ATOM 2354 C C . SER B 1 140 ? -18.078 -13.398 5.305 1 96.5 140 SER B C 1
ATOM 2356 O O . SER B 1 140 ? -17.375 -12.477 4.895 1 96.5 140 SER B O 1
ATOM 2358 N N . THR B 1 141 ? -18.625 -14.281 4.496 1 94.31 141 THR B N 1
ATOM 2359 C CA . THR B 1 141 ? -18.516 -14.164 3.047 1 94.31 141 THR B CA 1
ATOM 2360 C C . THR B 1 141 ? -19.141 -12.852 2.564 1 94.31 141 THR B C 1
ATOM 2362 O O . THR B 1 141 ? -18.609 -12.219 1.646 1 94.31 141 THR B O 1
ATOM 2365 N N . GLU B 1 142 ? -20.172 -12.469 3.205 1 96.19 142 GLU B N 1
ATOM 2366 C CA . GLU B 1 142 ? -20.844 -11.219 2.852 1 96.19 142 GLU B CA 1
ATOM 2367 C C . GLU B 1 142 ? -19.969 -10.016 3.184 1 96.19 142 GLU B C 1
ATOM 2369 O O . GLU B 1 142 ? -19.922 -9.047 2.426 1 96.19 142 GLU B O 1
ATOM 2374 N N . GLU B 1 143 ? -19.328 -10.047 4.301 1 96.75 143 GLU B N 1
ATOM 2375 C CA . GLU B 1 143 ? -18.438 -8.961 4.699 1 96.75 143 GLU B CA 1
ATOM 2376 C C . GLU B 1 143 ? -17.266 -8.812 3.719 1 96.75 143 GLU B C 1
ATOM 2378 O O . GLU B 1 143 ? -16.891 -7.699 3.361 1 96.75 143 GLU B O 1
ATOM 2383 N N . VAL B 1 144 ? -16.75 -9.961 3.295 1 95.88 144 VAL B N 1
ATOM 2384 C CA . VAL B 1 144 ? -15.641 -9.922 2.342 1 95.88 144 VAL B CA 1
ATOM 2385 C C . VAL B 1 144 ? -16.109 -9.328 1.02 1 95.88 144 VAL B C 1
ATOM 2387 O O . VAL B 1 144 ? -15.43 -8.492 0.425 1 95.88 144 VAL B O 1
ATOM 2390 N N . ALA B 1 145 ? -17.25 -9.695 0.601 1 95.38 145 ALA B N 1
ATOM 2391 C CA . ALA B 1 145 ? -17.812 -9.164 -0.634 1 95.38 145 ALA B CA 1
ATOM 2392 C C . ALA B 1 145 ? -18.047 -7.66 -0.524 1 95.38 145 ALA B C 1
ATOM 2394 O O . ALA B 1 145 ? -17.812 -6.914 -1.477 1 95.38 145 ALA B O 1
ATOM 2395 N N . GLN B 1 146 ? -18.547 -7.246 0.61 1 97.31 146 GLN B N 1
ATOM 2396 C CA . GLN B 1 146 ? -18.781 -5.824 0.848 1 97.31 146 GLN B CA 1
ATOM 2397 C C . GLN B 1 146 ? -17.484 -5.039 0.82 1 97.31 146 GLN B C 1
ATOM 2399 O O . GLN B 1 146 ? -17.406 -3.955 0.237 1 97.31 146 GLN B O 1
ATOM 2404 N N . LEU B 1 147 ? -16.5 -5.59 1.48 1 97.62 147 LEU B N 1
ATOM 2405 C CA . LEU B 1 147 ? -15.172 -4.973 1.469 1 97.62 147 LEU B CA 1
ATOM 2406 C C . LEU B 1 147 ? -14.664 -4.809 0.041 1 97.62 147 LEU B C 1
ATOM 2408 O O . LEU B 1 147 ? -14.25 -3.713 -0.355 1 97.62 147 LEU B O 1
ATOM 2412 N N . GLN B 1 148 ? -14.75 -5.84 -0.705 1 96.44 148 GLN B N 1
ATOM 2413 C CA . GLN B 1 148 ? -14.289 -5.809 -2.09 1 96.44 148 GLN B CA 1
ATOM 2414 C C . GLN B 1 148 ? -15.07 -4.785 -2.906 1 96.44 148 GLN B C 1
ATOM 2416 O O . GLN B 1 148 ? -14.492 -4.055 -3.715 1 96.44 148 GLN B O 1
ATOM 2421 N N . HIS B 1 149 ? -16.328 -4.719 -2.66 1 97.31 149 HIS B N 1
ATOM 2422 C CA . HIS B 1 149 ? -17.172 -3.777 -3.375 1 97.31 149 HIS B CA 1
ATOM 2423 C C . HIS B 1 149 ? -16.781 -2.338 -3.084 1 97.31 149 HIS B C 1
ATOM 2425 O O . HIS B 1 149 ? -16.641 -1.527 -4.004 1 97.31 149 HIS B O 1
ATOM 2431 N N . MET B 1 150 ? -16.594 -2.029 -1.867 1 98.19 150 MET B N 1
ATOM 2432 C CA . MET B 1 150 ? -16.219 -0.679 -1.47 1 98.19 150 MET B CA 1
ATOM 2433 C C . MET B 1 150 ? -14.852 -0.311 -2.039 1 98.19 150 MET B C 1
ATOM 2435 O O . MET B 1 150 ? -14.648 0.81 -2.512 1 98.19 150 MET B O 1
ATOM 2439 N N . LEU B 1 151 ? -13.914 -1.261 -2.004 1 97.31 151 LEU B N 1
ATOM 2440 C CA . LEU B 1 151 ? -12.586 -1.014 -2.549 1 97.31 151 LEU B CA 1
ATOM 2441 C C . LEU B 1 151 ? -12.648 -0.766 -4.051 1 97.31 151 LEU B C 1
ATOM 2443 O O . LEU B 1 151 ? -11.977 0.127 -4.566 1 97.31 151 LEU B O 1
ATOM 2447 N N . ARG B 1 152 ? -13.477 -1.498 -4.762 1 96.19 152 ARG B N 1
ATOM 2448 C CA . ARG B 1 152 ? -13.633 -1.301 -6.199 1 96.19 152 ARG B CA 1
ATOM 2449 C C . ARG B 1 152 ? -14.211 0.078 -6.5 1 96.19 152 ARG B C 1
ATOM 2451 O O . ARG B 1 152 ? -13.812 0.725 -7.473 1 96.19 152 ARG B O 1
ATOM 2458 N N . ARG B 1 153 ? -15.148 0.501 -5.723 1 97.25 153 ARG B N 1
ATOM 2459 C CA . ARG B 1 153 ? -15.719 1.835 -5.895 1 97.25 153 ARG B CA 1
ATOM 2460 C C . ARG B 1 153 ? -14.656 2.912 -5.688 1 97.25 153 ARG B C 1
ATOM 2462 O O . ARG B 1 153 ? -14.625 3.91 -6.41 1 97.25 153 ARG B O 1
ATOM 2469 N N . MET B 1 154 ? -13.781 2.705 -4.703 1 97.38 154 MET B N 1
ATOM 2470 C CA . MET B 1 154 ? -12.703 3.662 -4.465 1 97.38 154 MET B CA 1
ATOM 2471 C C . MET B 1 154 ? -11.758 3.723 -5.656 1 97.38 154 MET B C 1
ATOM 2473 O O . MET B 1 154 ? -11.32 4.805 -6.051 1 97.38 154 MET B O 1
ATOM 2477 N N . ILE B 1 155 ? -11.41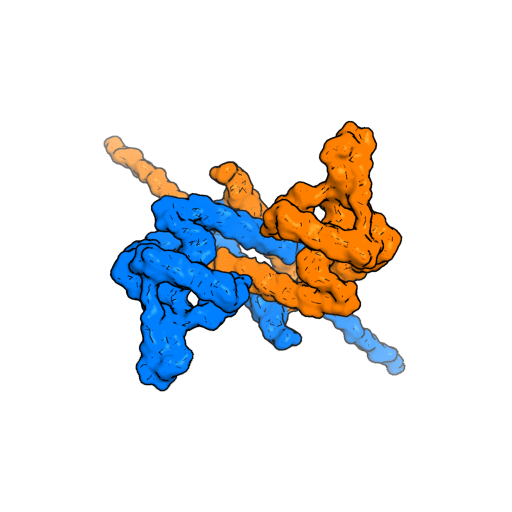4 2.582 -6.172 1 95 155 ILE B N 1
ATOM 2478 C CA . ILE B 1 155 ? -10.523 2.514 -7.328 1 95 155 ILE B CA 1
ATOM 2479 C C . ILE B 1 155 ? -11.164 3.242 -8.508 1 95 155 ILE B C 1
ATOM 2481 O O . ILE B 1 155 ? -10.5 4.023 -9.195 1 95 155 ILE B O 1
ATOM 2485 N N . ALA B 1 156 ? -12.43 3.01 -8.758 1 95.38 156 ALA B N 1
ATOM 2486 C CA . ALA B 1 156 ? -13.156 3.68 -9.836 1 95.38 156 ALA B CA 1
ATOM 2487 C C . ALA B 1 156 ? -13.148 5.195 -9.641 1 95.38 156 ALA B C 1
ATOM 2489 O O . ALA B 1 156 ? -12.953 5.945 -10.602 1 95.38 156 ALA B O 1
ATOM 2490 N N . ASN B 1 157 ? -13.344 5.621 -8.477 1 95.75 157 ASN B N 1
ATOM 2491 C CA . ASN B 1 157 ? -13.312 7.047 -8.164 1 95.75 157 ASN B CA 1
ATOM 2492 C C . ASN B 1 157 ? -11.938 7.648 -8.43 1 95.75 157 ASN B C 1
ATOM 2494 O O . ASN B 1 157 ? -11.828 8.797 -8.867 1 95.75 157 ASN B O 1
ATOM 2498 N N . GLY B 1 158 ? -10.93 6.867 -8.055 1 94.06 158 GLY B N 1
ATOM 2499 C CA . GLY B 1 158 ? -9.562 7.352 -8.227 1 94.06 158 GLY B CA 1
ATOM 2500 C C . GLY B 1 158 ? -9.133 7.406 -9.68 1 94.06 158 GLY B C 1
ATOM 2501 O O . GLY B 1 158 ? -8.211 8.141 -10.031 1 94.06 158 GLY B O 1
ATOM 2502 N N . SER B 1 159 ? -9.602 6.473 -10.641 1 81.81 159 SER B N 1
ATOM 2503 C CA . SER B 1 159 ? -9.258 6.398 -12.055 1 81.81 159 SER B CA 1
ATOM 2504 C C . SER B 1 159 ? -9.891 7.551 -12.836 1 81.81 159 SER B C 1
ATOM 2506 O O . SER B 1 159 ? -9.391 7.93 -13.898 1 81.81 159 SER B O 1
ATOM 2508 N N . VAL B 1 160 ? -11.227 7.875 -12.766 1 59.44 160 VAL B N 1
ATOM 2509 C CA . VAL B 1 160 ? -11.977 8.797 -13.617 1 59.44 160 VAL B CA 1
ATOM 2510 C C . VAL B 1 160 ? -11.242 10.133 -13.711 1 59.44 160 VAL B C 1
ATOM 2512 O O . VAL B 1 160 ? -11.211 10.758 -14.766 1 59.44 160 VAL B O 1
ATOM 2515 N N . GLY B 1 161 ? -10.93 11.023 -12.602 1 47.59 161 GLY B N 1
ATOM 2516 C CA . GLY B 1 161 ? -10.602 12.43 -12.766 1 47.59 161 GLY B CA 1
ATOM 2517 C C . GLY B 1 161 ? -9.117 12.672 -13 1 47.59 161 GLY B C 1
ATOM 2518 O O . GLY B 1 161 ? -8.664 13.82 -13.023 1 47.59 161 GLY B O 1
ATOM 2519 N N . GLY B 1 162 ? -8.062 11.75 -12.766 1 38.56 162 GLY B N 1
ATOM 2520 C CA . GLY B 1 162 ? -6.824 12.344 -13.234 1 38.56 162 GLY B CA 1
ATOM 2521 C C . GLY B 1 162 ? -6.629 12.219 -14.734 1 38.56 162 GLY B C 1
ATOM 2522 O O . GLY B 1 162 ? -7.281 11.398 -15.383 1 38.56 162 GLY B O 1
#

Radius of gyration: 22.93 Å; Cα contacts (8 Å, |Δi|>4): 382; chains: 2; bounding box: 62×82×62 Å

Foldseek 3Di:
DPPPPPPPVPPDDPADPDCVRVPCPHPVNVVVVVVVQLQVQLQVLCVVLVAGPLALQLLLCVLVVVFWALVSSCVVVVHDSVSSVVNVVVCVVVVQKDWDADPVHRVTITIGGDPNNNVSNVCSVVSSVVSVCVVCPPPDPVRVVVVVVVVVVVVVVVPPPD/DPPPPPPPVPPDDPADPDCVRVPCPHPVNVVVVVVVQLQVQLQVLCVVLVAGPLALQLLLCVLVVVFWALVSSCVVVVHDSVSSVVNVVVCVVVVQKDWDADPVHRVTITIGGDPNNNVSNVCSVVSSVVSVCVVCPPPDPVRVVVVVVVVVVVVVVVPPPD

Organism: Bordetella pertussis (strain Tohama I / ATCC BAA-589 / NCTC 13251) (NCBI:txid257313)

Nearest PDB structures (foldseek):
  3bpx-assembly1_A  TM=8.372E-01  e=1.079E-07  unclassified
  7kfq-assembly1_A  TM=8.206E-01  e=1.145E-07  Variovorax paradoxus
  6pcp-assembly2_C  TM=8.508E-01  e=5.674E-07  Bordetella pertussis
  6c2s-assembly2_C  TM=8.007E-01  e=3.976E-07  Rhodopseudomonas palustris CGA009
  7kua-assembly1_A-2  TM=8.441E-01  e=1.089E-06  Pseudomonas putida

Sequence (324 aa):
MNPPRSASSEPFAHYRADSICTRDDNAGFLIKLVSNSLNRMLDLEMAPLGLTAMQWRPLAMIASGRADTPAELARLINVDTGAMTRTLDRLEAKGLLRRVRSQEDRRVIKIELTPEGQTKAREIPAYIAKVLNHHLRGFSTEEVAQLQHMLRRMIANGSVGGMNPPRSASSEPFAHYRADSICTRDDNAGFLIKLVSNSLNRMLDLEMAPLGLTAMQWRPLAMIASGRADTPAELARLINVDTGAMTRTLDRLEAKGLLRRVRSQEDRRVIKIELTPEGQTKAREIPAYIAKVLNHHLRGFSTEEVAQLQHMLRRMIANGSVGG

Solvent-accessible surface area (backbone atoms only — not comparable to full-atom values): 17815 Å² total; per-residue (Å²): 130,78,74,75,76,75,76,75,70,69,73,84,63,86,40,48,50,42,67,72,50,56,28,85,76,27,63,71,48,38,39,44,51,36,42,50,48,52,49,53,51,44,43,60,67,34,45,87,74,73,38,52,65,77,44,46,52,58,44,42,35,39,73,71,64,75,30,43,30,66,67,51,42,12,60,75,73,69,49,54,62,69,60,41,48,52,38,49,51,53,39,35,74,71,52,29,34,46,81,40,68,31,86,89,44,71,86,39,56,31,51,43,69,30,75,61,23,47,61,55,33,65,52,47,28,41,53,51,18,51,49,51,28,48,31,44,61,91,58,50,75,66,54,51,52,48,50,45,51,53,40,51,51,28,38,54,44,50,60,70,80,109,130,78,74,74,77,75,77,77,70,68,74,82,63,87,40,48,50,44,67,70,49,58,27,87,74,28,62,69,47,39,39,44,52,36,42,50,47,53,50,52,52,46,44,61,68,34,44,89,76,72,38,51,65,76,44,45,51,56,44,41,34,39,73,71,66,76,31,44,30,66,68,52,42,12,60,75,71,68,49,55,62,67,59,40,49,53,39,50,51,53,39,33,73,71,51,28,33,45,80,39,67,32,87,89,44,71,87,39,58,32,51,43,70,30,76,62,22,45,59,55,34,65,52,48,27,40,53,52,18,53,50,51,28,47,31,43,61,91,56,49,75,66,52,51,51,49,52,43,50,53,40,51,51,26,39,53,44,52,60,71,79,108